Protein AF-A0YF99-F1 (afdb_monomer_lite)

Organism: NCBI:txid247633

pLDDT: mean 80.74, std 16.79, range [34.81, 97.06]

Sequence (210 aa):
MKRRILNVVAIALTMGFAQVSSAGVLDFLYDSILAKFSPEEIVSFKAAINKSLNTAPDKKVITWHSDTSLLSGKILPKLSYSNDGVPCRRTLFLLSENGQRKAHYRFDICQVDAEWQVMQSPVSKFEKAEVVALQDVLVSVLNQTDFNQSKAWSNGKSGNSATITTLTTEKNSCREVAINLTASNNRSSSGTYLFCRENDGSWKRQLSEK

Secondary structure (DSSP, 8-state):
------------------------TTGGGTSSGGGG--HHHHHHHHHHHHHHHHHPPTT--EEEE-SSSSEEEEEEEEEEEEETTEEEEEEEEEEEETTTEEEEEEEEEEEETTEEEEPPPGGGGS-HHHHHHHHHHHHHHHT-SSSS-EEEEE-TTT--EEEEEE-S--BTTEEEEEEEEE-TTS-EEEEEEEEEE-TTS-EEEE-B--

Structure (mmCIF, N/CA/C/O backbone):
data_AF-A0YF99-F1
#
_entry.id   AF-A0YF99-F1
#
loop_
_atom_site.group_PDB
_atom_site.id
_atom_site.type_symbol
_atom_site.label_atom_id
_atom_site.label_alt_id
_atom_site.label_comp_id
_atom_site.label_asym_id
_atom_site.label_entity_id
_atom_site.label_seq_id
_atom_site.pdbx_PDB_ins_code
_atom_site.Cartn_x
_atom_site.Cartn_y
_atom_site.Cartn_z
_atom_site.occupancy
_atom_site.B_iso_or_equiv
_atom_site.auth_seq_id
_atom_site.auth_comp_id
_atom_site.auth_asym_id
_atom_site.auth_atom_id
_atom_site.pdbx_PDB_model_num
ATOM 1 N N . MET A 1 1 ? -75.821 -30.307 7.799 1.00 40.56 1 MET A N 1
ATOM 2 C CA . MET A 1 1 ? -74.860 -29.984 6.714 1.00 40.56 1 MET A CA 1
ATOM 3 C C . MET A 1 1 ? -74.679 -28.469 6.629 1.00 40.56 1 MET A C 1
ATOM 5 O O . MET A 1 1 ? -75.671 -27.773 6.757 1.00 40.56 1 MET A O 1
ATOM 9 N N . LYS A 1 2 ? -73.442 -28.015 6.353 1.00 37.62 2 LYS A N 1
ATOM 10 C CA . LYS A 1 2 ? -72.992 -26.646 5.979 1.00 37.62 2 LYS A CA 1
ATOM 11 C C . LYS A 1 2 ? -72.582 -25.653 7.094 1.00 37.62 2 LYS A C 1
ATOM 13 O O . LYS A 1 2 ? -73.301 -24.743 7.475 1.00 37.62 2 LYS A O 1
ATOM 18 N N . ARG A 1 3 ? -71.343 -25.899 7.552 1.00 42.50 3 ARG A N 1
ATOM 19 C CA . ARG A 1 3 ? -70.199 -25.005 7.859 1.00 42.50 3 ARG A CA 1
ATOM 20 C C . ARG A 1 3 ? -70.457 -23.500 8.078 1.00 42.50 3 ARG A C 1
ATOM 22 O O . ARG A 1 3 ? -70.762 -22.773 7.140 1.00 42.50 3 ARG A O 1
ATOM 29 N N . ARG A 1 4 ? -70.138 -23.042 9.297 1.00 45.22 4 ARG A N 1
ATOM 30 C CA . ARG A 1 4 ? -69.794 -21.650 9.632 1.00 45.22 4 ARG A CA 1
ATOM 31 C C . ARG A 1 4 ? -68.373 -21.347 9.142 1.00 45.22 4 ARG A C 1
ATOM 33 O O . ARG A 1 4 ? -67.462 -22.132 9.394 1.00 45.22 4 ARG A O 1
ATOM 40 N N . ILE A 1 5 ? -68.206 -20.236 8.433 1.00 48.41 5 ILE A N 1
ATOM 41 C CA . ILE A 1 5 ? -66.918 -19.741 7.934 1.00 48.41 5 ILE A CA 1
ATOM 42 C C . ILE A 1 5 ? -66.279 -18.931 9.068 1.00 48.41 5 ILE A C 1
ATOM 44 O O . ILE A 1 5 ? -66.808 -17.893 9.457 1.00 48.41 5 ILE A O 1
ATOM 48 N N . LEU A 1 6 ? -65.182 -19.438 9.637 1.00 45.19 6 LEU A N 1
ATOM 49 C CA . LEU A 1 6 ? -64.330 -18.680 10.551 1.00 45.19 6 LEU A CA 1
ATOM 50 C C . LEU A 1 6 ? -63.341 -17.869 9.703 1.00 45.19 6 LEU A C 1
ATOM 52 O O . LEU A 1 6 ? -62.518 -18.448 8.995 1.00 45.19 6 LEU A O 1
ATOM 56 N N . ASN A 1 7 ? -63.425 -16.541 9.779 1.00 43.66 7 ASN A N 1
ATOM 57 C CA . ASN A 1 7 ? -62.409 -15.644 9.236 1.00 43.66 7 ASN A CA 1
ATOM 58 C C . ASN A 1 7 ? -61.143 -15.754 10.095 1.00 43.66 7 ASN A C 1
ATOM 60 O O . ASN A 1 7 ? -61.103 -15.249 11.215 1.00 43.66 7 ASN A O 1
ATOM 64 N N . VAL A 1 8 ? -60.114 -16.418 9.571 1.00 48.72 8 VAL A N 1
ATOM 65 C CA . VAL A 1 8 ? -58.762 -16.383 10.137 1.00 48.72 8 VAL A CA 1
ATOM 66 C C . VAL A 1 8 ? -58.047 -15.186 9.518 1.00 48.72 8 VAL A C 1
ATOM 68 O O . VAL A 1 8 ? -57.654 -15.219 8.355 1.00 48.72 8 VAL A O 1
ATOM 71 N N . VAL A 1 9 ? -57.909 -14.109 10.291 1.00 47.06 9 VAL A N 1
ATOM 72 C CA . VAL A 1 9 ? -57.018 -12.993 9.957 1.00 47.06 9 VAL A CA 1
ATOM 73 C C . VAL A 1 9 ? -55.587 -13.492 10.149 1.00 47.06 9 VAL A C 1
ATOM 75 O O . VAL A 1 9 ? -55.095 -13.592 11.270 1.00 47.06 9 VAL A O 1
ATOM 78 N N . ALA A 1 10 ? -54.935 -13.865 9.051 1.00 44.69 10 ALA A N 1
ATOM 79 C CA . ALA A 1 10 ? -53.515 -14.178 9.041 1.00 44.69 10 ALA A CA 1
ATOM 80 C C . ALA A 1 10 ? -52.723 -12.864 9.122 1.00 44.69 10 ALA A C 1
ATOM 82 O O . ALA A 1 10 ? -52.559 -12.160 8.128 1.00 44.69 10 ALA A O 1
ATOM 83 N N . ILE A 1 11 ? -52.248 -12.521 10.321 1.00 46.88 11 ILE A N 1
ATOM 84 C CA . ILE A 1 11 ? -51.239 -11.476 10.508 1.00 46.88 11 ILE A CA 1
ATOM 85 C C . ILE A 1 11 ? -49.921 -12.057 9.991 1.00 46.88 11 ILE A C 1
ATOM 87 O O . ILE A 1 11 ? -49.241 -12.815 10.682 1.00 46.88 11 ILE A O 1
ATOM 91 N N . ALA A 1 12 ? -49.596 -11.751 8.736 1.00 44.78 12 ALA A N 1
ATOM 92 C CA . ALA A 1 12 ? -48.292 -12.032 8.163 1.00 44.78 12 ALA A CA 1
ATOM 93 C C . ALA A 1 12 ? -47.259 -11.145 8.870 1.00 44.78 12 ALA A C 1
ATOM 95 O O . ALA A 1 12 ? -47.113 -9.963 8.561 1.00 44.78 12 ALA A O 1
ATOM 96 N N . LEU A 1 13 ? -46.569 -11.719 9.856 1.00 40.94 13 LEU A N 1
ATOM 97 C CA . LEU A 1 13 ? -45.394 -11.127 10.481 1.00 40.94 13 LEU A CA 1
ATOM 98 C C . LEU A 1 13 ? -44.269 -11.134 9.434 1.00 40.94 13 LEU A C 1
ATOM 100 O O . LEU A 1 13 ? -43.490 -12.080 9.332 1.00 40.94 13 LEU A O 1
ATOM 104 N N . THR A 1 14 ? -44.212 -10.106 8.591 1.00 41.16 14 THR A N 1
ATOM 105 C CA . THR A 1 14 ? -43.055 -9.869 7.731 1.00 41.16 14 THR A CA 1
ATOM 106 C C . THR A 1 14 ? -41.899 -9.456 8.633 1.00 41.16 14 THR A C 1
ATOM 108 O O . THR A 1 14 ? -41.738 -8.280 8.954 1.00 41.16 14 THR A O 1
ATOM 111 N N . MET A 1 15 ? -41.110 -10.438 9.076 1.00 46.28 15 MET A N 1
ATOM 112 C CA . MET A 1 15 ? -39.740 -10.213 9.523 1.00 46.28 15 MET A CA 1
ATOM 113 C C . MET A 1 15 ? -38.994 -9.593 8.344 1.00 46.28 15 MET A C 1
ATOM 115 O O . MET A 1 15 ? -38.500 -10.284 7.455 1.00 46.28 15 MET A O 1
ATOM 119 N N . GLY A 1 16 ? -38.985 -8.262 8.307 1.00 39.06 16 GLY A N 1
ATOM 120 C CA . GLY A 1 16 ? -38.043 -7.509 7.509 1.00 39.06 16 GLY A CA 1
ATOM 121 C C . GLY A 1 16 ? -36.663 -7.864 8.026 1.00 39.06 16 GLY A C 1
ATOM 122 O O . GLY A 1 16 ? -36.227 -7.343 9.050 1.00 39.06 16 GLY A O 1
ATOM 123 N N . PHE A 1 17 ? -35.990 -8.789 7.346 1.00 42.72 17 PHE A N 1
ATOM 124 C CA . PHE A 1 17 ? -34.546 -8.881 7.424 1.00 42.72 17 PHE A CA 1
ATOM 125 C C . PHE A 1 17 ? -34.038 -7.522 6.956 1.00 42.72 17 PHE A C 1
ATOM 127 O O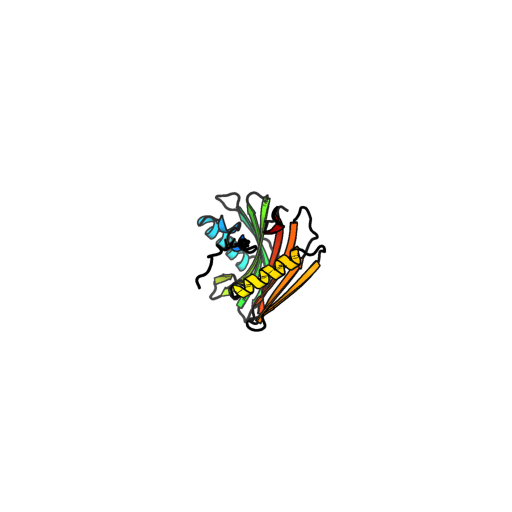 . PHE A 1 17 ? -34.028 -7.241 5.758 1.00 42.72 17 PHE A O 1
ATOM 134 N N . ALA A 1 18 ? -33.696 -6.650 7.904 1.00 36.69 18 ALA A N 1
ATOM 135 C CA . ALA A 1 18 ? -32.872 -5.499 7.611 1.00 36.69 18 ALA A CA 1
ATOM 136 C C . ALA A 1 18 ? -31.599 -6.078 6.997 1.00 36.69 18 ALA A C 1
ATOM 138 O O . ALA A 1 18 ? -30.773 -6.675 7.689 1.00 36.69 18 ALA A O 1
ATOM 139 N N . GLN A 1 19 ? -31.498 -6.004 5.672 1.00 34.81 19 GLN A N 1
ATOM 140 C CA . GLN A 1 19 ? -30.245 -6.240 4.993 1.00 34.81 19 GLN A CA 1
ATOM 141 C C . GLN A 1 19 ? -29.333 -5.139 5.513 1.00 34.81 19 GLN A C 1
ATOM 143 O O . GLN A 1 19 ? -29.449 -3.987 5.103 1.00 34.81 19 GLN A O 1
ATOM 148 N N . VAL A 1 20 ? -28.496 -5.477 6.492 1.00 39.31 20 VAL A N 1
ATOM 149 C CA . VAL A 1 20 ? -27.386 -4.623 6.885 1.00 39.31 20 VAL A CA 1
ATOM 150 C C . VAL A 1 20 ? -26.542 -4.524 5.627 1.00 39.31 20 VAL A C 1
ATOM 152 O O . VAL A 1 20 ? -25.856 -5.472 5.243 1.00 39.31 20 VAL A O 1
ATOM 155 N N . SER A 1 21 ? -26.682 -3.412 4.914 1.00 41.94 21 SER A N 1
ATOM 156 C CA . SER A 1 21 ? -25.783 -3.059 3.837 1.00 41.94 21 SER A CA 1
ATOM 157 C C . SER A 1 21 ? -24.420 -2.862 4.484 1.00 41.94 21 SER A C 1
ATOM 159 O O . SER A 1 21 ? -24.122 -1.796 5.018 1.00 41.94 21 SER A O 1
ATOM 161 N N . SER A 1 22 ? -23.615 -3.920 4.495 1.00 43.19 22 SER A N 1
ATOM 162 C CA . SER A 1 22 ? -22.176 -3.822 4.676 1.00 43.19 22 SER A CA 1
ATOM 163 C C . SER A 1 22 ? -21.667 -2.973 3.514 1.00 43.19 22 SER A C 1
ATOM 165 O O . SER A 1 22 ? -21.445 -3.478 2.414 1.00 43.19 22 SER A O 1
ATOM 167 N N . ALA A 1 23 ? -21.581 -1.655 3.714 1.00 48.75 23 ALA A N 1
ATOM 168 C CA . ALA A 1 23 ? -20.685 -0.847 2.905 1.00 48.75 23 ALA A CA 1
ATOM 169 C C . ALA A 1 23 ? -19.305 -1.484 3.081 1.00 48.75 23 ALA A C 1
ATOM 171 O O . ALA A 1 23 ? -18.876 -1.727 4.214 1.00 48.75 23 ALA A O 1
ATOM 172 N N . GLY A 1 24 ? -18.667 -1.869 1.979 1.00 57.56 24 GLY A N 1
ATOM 173 C CA . GLY A 1 24 ? -17.496 -2.719 2.044 1.00 57.56 24 GLY A CA 1
ATOM 174 C C . GLY A 1 24 ? -16.419 -2.000 2.840 1.00 57.56 24 GLY A C 1
ATOM 175 O O . GLY A 1 24 ? -15.934 -0.953 2.434 1.00 57.56 24 GLY A O 1
ATOM 176 N N . VAL A 1 25 ? -15.963 -2.576 3.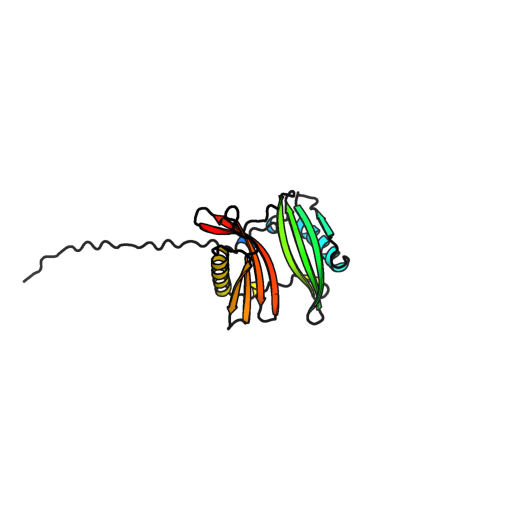952 1.00 57.59 25 VAL A N 1
ATOM 177 C CA . VAL A 1 25 ? -14.815 -2.046 4.718 1.00 57.59 25 VAL A CA 1
ATOM 178 C C . VAL A 1 25 ? -13.536 -1.937 3.861 1.00 57.59 25 VAL A C 1
ATOM 180 O O . VAL A 1 25 ? -12.557 -1.314 4.266 1.00 57.59 25 VAL A O 1
ATOM 183 N N . LEU A 1 26 ? -13.556 -2.518 2.654 1.00 62.00 26 LEU A N 1
ATOM 184 C CA . LEU A 1 26 ? -12.525 -2.448 1.619 1.00 62.00 26 LEU A CA 1
ATOM 185 C C . LEU A 1 26 ? -12.824 -1.437 0.490 1.00 62.00 26 LEU A C 1
ATOM 187 O O . LEU A 1 26 ? -11.997 -1.277 -0.403 1.00 62.00 26 LEU A O 1
ATOM 191 N N . ASP A 1 27 ? -13.938 -0.704 0.529 1.00 63.41 27 ASP A N 1
ATOM 192 C CA . ASP A 1 27 ? -14.307 0.305 -0.481 1.00 63.41 27 ASP A CA 1
ATOM 193 C C . ASP A 1 27 ? -13.310 1.469 -0.537 1.00 63.41 27 ASP A C 1
ATOM 195 O O . ASP A 1 27 ? -13.225 2.187 -1.530 1.00 63.41 27 ASP A O 1
ATOM 199 N N . PHE A 1 28 ? -12.460 1.614 0.484 1.00 57.91 28 PHE A N 1
ATOM 200 C CA . PHE A 1 28 ? -11.331 2.546 0.481 1.00 57.91 28 PHE A CA 1
ATOM 201 C C . PHE A 1 28 ? -10.339 2.330 -0.667 1.00 57.91 28 PHE A C 1
ATOM 203 O O . PHE A 1 28 ? -9.489 3.189 -0.913 1.00 57.91 28 PHE A O 1
ATOM 210 N N . LEU A 1 29 ? -10.395 1.173 -1.332 1.00 53.56 29 LEU A N 1
ATOM 211 C CA . LEU A 1 29 ? -9.666 0.940 -2.572 1.00 53.56 29 LEU A CA 1
ATOM 212 C C . LEU A 1 29 ? -10.082 1.945 -3.666 1.00 53.56 29 LEU A C 1
ATOM 214 O O . LEU A 1 29 ? -9.280 2.214 -4.557 1.00 53.56 29 LEU A O 1
ATOM 218 N N . TYR A 1 30 ? -11.272 2.549 -3.553 1.00 48.16 30 TYR A N 1
ATOM 219 C CA . TYR A 1 30 ? -11.823 3.551 -4.468 1.00 48.16 30 TYR A CA 1
ATOM 220 C C . TYR A 1 30 ? -11.777 4.997 -3.914 1.00 48.16 30 TYR A C 1
ATOM 222 O O . TYR A 1 30 ? -11.592 5.924 -4.696 1.00 48.16 30 TYR A O 1
ATOM 230 N N . ASP A 1 31 ? -11.847 5.212 -2.590 1.00 60.41 31 ASP A N 1
ATOM 231 C CA . ASP A 1 31 ? -11.766 6.541 -1.934 1.00 60.41 31 ASP A CA 1
ATOM 232 C C . ASP A 1 31 ? -10.365 6.822 -1.342 1.00 60.41 31 ASP A C 1
ATOM 234 O O . ASP A 1 31 ? -10.123 6.765 -0.130 1.00 60.41 31 ASP A O 1
ATOM 238 N N . SER A 1 32 ? -9.380 7.056 -2.215 1.00 71.06 32 SER A N 1
ATOM 239 C CA . SER A 1 32 ? -7.968 7.199 -1.831 1.00 71.06 32 SER A CA 1
ATOM 240 C C . SER A 1 32 ? -7.381 8.560 -2.222 1.00 71.06 32 SER A C 1
ATOM 242 O O . SER A 1 32 ? -7.893 9.218 -3.120 1.00 71.06 32 SER A O 1
ATOM 244 N N . ILE A 1 33 ? -6.270 8.984 -1.595 1.00 78.75 33 ILE A N 1
ATOM 245 C CA . ILE A 1 33 ? -5.570 10.226 -1.994 1.00 78.75 33 ILE A CA 1
ATOM 246 C C . ILE A 1 33 ? -5.197 10.186 -3.487 1.00 78.75 33 ILE A C 1
ATOM 248 O O . ILE A 1 33 ? -5.258 11.209 -4.158 1.00 78.75 33 ILE A O 1
ATOM 252 N N . LEU A 1 34 ? -4.897 9.000 -4.027 1.00 76.75 34 LEU A N 1
ATOM 253 C CA . LEU A 1 34 ? -4.614 8.806 -5.451 1.00 76.75 34 LEU A CA 1
ATOM 254 C C . LEU A 1 34 ? -5.811 9.139 -6.357 1.00 76.75 34 LEU A C 1
ATOM 256 O O . LEU A 1 34 ? -5.599 9.548 -7.491 1.00 76.75 34 LEU A O 1
ATOM 260 N N . ALA A 1 35 ? -7.053 9.001 -5.876 1.00 77.56 35 ALA A N 1
ATOM 261 C CA . ALA A 1 35 ? -8.256 9.321 -6.650 1.00 77.56 35 ALA A CA 1
ATOM 262 C C . ALA A 1 35 ? -8.459 10.834 -6.849 1.00 77.56 35 ALA A C 1
ATOM 264 O O . ALA A 1 35 ? -9.238 11.237 -7.708 1.00 77.56 35 ALA A O 1
ATOM 265 N N . LYS A 1 36 ? -7.757 11.670 -6.071 1.00 81.69 36 LYS A N 1
ATOM 266 C CA . LYS A 1 36 ? -7.802 13.134 -6.184 1.00 81.69 36 LYS A CA 1
ATOM 267 C C . LYS A 1 36 ? -6.806 13.706 -7.194 1.00 81.69 36 LYS A C 1
ATOM 269 O O . LYS A 1 36 ? -6.868 14.899 -7.464 1.00 81.69 36 LYS A O 1
ATOM 274 N N . PHE A 1 37 ? -5.878 12.894 -7.701 1.00 86.25 37 PHE A N 1
ATOM 275 C CA . PHE A 1 37 ? -4.835 13.388 -8.593 1.00 86.25 37 PHE A CA 1
ATOM 276 C C . PHE A 1 37 ? -5.451 13.805 -9.928 1.00 86.25 37 PHE A C 1
ATOM 278 O O . PHE A 1 37 ? -6.178 13.032 -10.557 1.00 86.25 37 PHE A O 1
ATOM 285 N N . SER A 1 38 ? -5.107 15.000 -10.394 1.00 90.44 38 SER A N 1
ATOM 286 C CA . SER A 1 38 ? -5.388 15.416 -11.762 1.00 90.44 38 SER A CA 1
ATOM 287 C C . SER A 1 38 ? -4.561 14.586 -12.762 1.00 90.44 38 SER A C 1
ATOM 289 O O . SER A 1 38 ? -3.540 13.992 -12.396 1.00 90.44 38 SER A O 1
ATOM 291 N N . PRO A 1 39 ? -4.937 14.548 -14.052 1.00 90.06 39 PRO A N 1
ATOM 292 C CA . PRO A 1 39 ? -4.126 13.891 -15.077 1.00 90.06 39 PRO A CA 1
ATOM 293 C C . PRO A 1 39 ? -2.671 14.391 -15.126 1.00 90.06 39 PRO A C 1
ATOM 295 O O . PRO A 1 39 ? -1.749 13.595 -15.303 1.00 90.06 39 PRO A O 1
ATOM 298 N N . GLU A 1 40 ? -2.452 15.689 -14.917 1.00 91.38 40 GLU A N 1
ATOM 299 C CA . GLU A 1 40 ? -1.122 16.313 -14.896 1.00 91.38 40 GLU A CA 1
ATOM 300 C C . GLU A 1 40 ? -0.307 15.854 -13.680 1.00 91.38 40 GLU A C 1
ATOM 302 O O . GLU A 1 40 ? 0.869 15.498 -13.799 1.00 91.38 40 GLU A O 1
ATOM 307 N N . GLU A 1 41 ? -0.949 15.769 -12.514 1.00 93.81 41 GLU A N 1
ATOM 308 C CA . GLU A 1 41 ? -0.334 15.258 -11.289 1.00 93.81 41 GLU A CA 1
ATOM 309 C C . GLU A 1 41 ? 0.016 13.778 -11.407 1.00 93.81 41 GLU A C 1
ATOM 311 O O . GLU A 1 41 ? 1.079 13.363 -10.946 1.00 93.81 41 GLU A O 1
ATOM 316 N N . ILE A 1 42 ? -0.823 12.981 -12.076 1.00 88.38 42 ILE A N 1
ATOM 317 C CA . ILE A 1 42 ? -0.522 11.576 -12.376 1.00 88.38 42 ILE A CA 1
ATOM 318 C C . ILE A 1 42 ? 0.759 11.477 -13.208 1.00 88.38 42 ILE A C 1
ATOM 320 O O . ILE A 1 42 ? 1.622 10.652 -12.898 1.00 88.38 42 ILE A O 1
ATOM 324 N N . VAL A 1 43 ? 0.905 12.297 -14.252 1.00 92.94 43 VAL A N 1
ATOM 325 C CA . VAL A 1 43 ? 2.102 12.298 -15.110 1.00 92.94 43 VAL A CA 1
ATOM 326 C C . VAL A 1 43 ? 3.341 12.717 -14.316 1.00 92.94 43 VAL A C 1
ATOM 328 O O . VAL A 1 43 ? 4.341 11.995 -14.319 1.00 92.94 43 VAL A O 1
ATOM 331 N N . SER A 1 44 ? 3.263 13.832 -13.585 1.00 95.81 44 SER A N 1
ATOM 332 C CA . SER A 1 44 ? 4.368 14.349 -12.764 1.00 95.81 44 SER A CA 1
ATOM 333 C C . SER A 1 44 ? 4.797 13.345 -11.689 1.00 95.81 44 SER A C 1
ATOM 335 O O . SER A 1 44 ? 5.984 13.034 -11.537 1.00 95.81 44 SER A O 1
ATOM 337 N N . PHE A 1 45 ? 3.836 12.739 -10.992 1.00 94.06 45 PHE A N 1
ATOM 338 C CA . PHE A 1 45 ? 4.127 11.752 -9.963 1.00 94.06 45 PHE A CA 1
ATOM 339 C C . PHE A 1 45 ? 4.726 10.470 -10.550 1.00 94.06 45 PHE A C 1
ATOM 341 O O . PHE A 1 45 ? 5.721 9.972 -10.024 1.00 94.06 45 PHE A O 1
ATOM 348 N N . LYS A 1 46 ? 4.215 9.965 -11.683 1.00 91.94 46 LYS A N 1
ATOM 349 C CA . LYS A 1 46 ? 4.827 8.829 -12.399 1.00 91.94 46 LYS A CA 1
ATOM 350 C C . LYS A 1 46 ? 6.273 9.117 -12.802 1.00 91.94 46 LYS A C 1
ATOM 352 O O . LYS A 1 46 ? 7.123 8.238 -12.665 1.00 91.94 46 LYS A O 1
ATOM 357 N N . ALA A 1 47 ? 6.585 10.338 -13.236 1.00 94.19 47 ALA A N 1
ATOM 358 C CA . ALA A 1 47 ? 7.959 10.736 -13.533 1.00 94.19 47 ALA A CA 1
ATOM 359 C C . ALA A 1 47 ? 8.850 10.699 -12.276 1.00 94.19 47 ALA A C 1
ATOM 361 O O . ALA A 1 47 ? 9.968 10.178 -12.327 1.00 94.19 47 ALA A O 1
ATOM 362 N N . ALA A 1 48 ? 8.349 11.166 -11.128 1.00 96.06 48 ALA A N 1
ATOM 363 C CA . ALA A 1 48 ? 9.062 11.077 -9.852 1.00 96.06 48 ALA A CA 1
ATOM 364 C C . ALA A 1 48 ? 9.295 9.621 -9.405 1.00 96.06 48 ALA A C 1
ATOM 366 O O . ALA A 1 48 ? 10.389 9.292 -8.937 1.00 96.06 48 ALA A O 1
ATOM 367 N N . ILE A 1 49 ? 8.308 8.738 -9.602 1.00 94.69 49 ILE A N 1
ATOM 368 C CA . ILE A 1 49 ? 8.440 7.292 -9.367 1.00 94.69 49 ILE A CA 1
ATOM 369 C C . ILE A 1 49 ? 9.532 6.711 -10.261 1.00 94.69 49 ILE A C 1
ATOM 371 O O . ILE A 1 49 ? 10.465 6.102 -9.747 1.00 94.69 49 ILE A O 1
ATOM 375 N N . ASN A 1 50 ? 9.470 6.945 -11.573 1.00 94.69 50 ASN A N 1
ATOM 376 C CA . ASN A 1 50 ? 10.462 6.435 -12.519 1.00 94.69 50 ASN A CA 1
ATOM 377 C C . ASN A 1 50 ? 11.872 6.925 -12.188 1.00 94.69 50 ASN A C 1
ATOM 379 O O . ASN A 1 50 ? 12.813 6.136 -12.187 1.00 94.69 50 ASN A O 1
ATOM 383 N N . LYS A 1 51 ? 12.037 8.204 -11.840 1.00 94.69 51 LYS A N 1
ATOM 384 C CA . LYS A 1 51 ? 13.325 8.728 -11.371 1.00 94.69 51 LYS A CA 1
ATOM 385 C C . LYS A 1 51 ? 13.798 7.983 -10.122 1.00 94.69 51 LYS A C 1
ATOM 387 O O . LYS A 1 51 ? 14.932 7.522 -10.076 1.00 94.69 51 LYS A O 1
ATOM 392 N N . SER A 1 52 ? 12.926 7.815 -9.128 1.00 96.00 52 SER A N 1
ATOM 393 C CA . SER A 1 52 ? 13.256 7.103 -7.890 1.00 96.00 52 SER A CA 1
ATOM 394 C C . SER A 1 52 ? 13.666 5.647 -8.143 1.00 96.00 52 SER A C 1
ATOM 396 O O . SER A 1 52 ? 14.689 5.203 -7.625 1.00 96.00 52 SER A O 1
ATOM 398 N N . LEU A 1 53 ? 12.921 4.920 -8.975 1.00 95.81 53 LEU A N 1
ATOM 399 C CA . LEU A 1 53 ? 13.193 3.518 -9.289 1.00 95.81 53 LEU A CA 1
ATOM 400 C C . LEU A 1 53 ? 14.463 3.326 -10.123 1.00 95.81 53 LEU A C 1
ATOM 402 O O . LEU A 1 53 ? 15.161 2.339 -9.927 1.00 95.81 53 LEU A O 1
ATOM 406 N N . ASN A 1 54 ? 14.796 4.263 -11.010 1.00 94.88 54 ASN A N 1
ATOM 407 C CA . ASN A 1 54 ? 15.990 4.142 -11.845 1.00 94.88 54 ASN A CA 1
ATOM 408 C C . ASN A 1 54 ? 17.264 4.620 -11.140 1.00 94.88 54 ASN A C 1
ATOM 410 O O . ASN A 1 54 ? 18.320 4.023 -11.324 1.00 94.88 54 ASN A O 1
ATOM 414 N N . THR A 1 55 ? 17.194 5.692 -10.344 1.00 94.56 55 THR A N 1
ATOM 415 C CA . THR A 1 55 ? 18.411 6.395 -9.900 1.00 94.56 55 THR A CA 1
ATOM 416 C C . THR A 1 55 ? 18.609 6.434 -8.392 1.00 94.56 55 THR A C 1
ATOM 418 O O . THR A 1 55 ? 19.732 6.651 -7.943 1.00 94.56 55 THR A O 1
ATOM 421 N N . ALA A 1 56 ? 17.554 6.298 -7.581 1.00 95.12 56 ALA A N 1
ATOM 422 C CA . ALA A 1 56 ? 17.719 6.391 -6.134 1.00 95.12 56 ALA A CA 1
ATOM 423 C C . ALA A 1 56 ? 18.288 5.073 -5.584 1.00 95.12 56 ALA A C 1
ATOM 425 O O . ALA A 1 56 ? 17.795 4.005 -5.953 1.00 95.12 56 ALA A O 1
ATOM 426 N N . PRO A 1 57 ? 19.294 5.108 -4.696 1.00 95.75 57 PRO A N 1
ATOM 427 C CA . PRO A 1 57 ? 19.692 3.916 -3.966 1.00 95.75 57 PRO A CA 1
ATOM 428 C C . PRO A 1 57 ? 18.605 3.521 -2.962 1.00 95.75 57 PRO A C 1
ATOM 430 O O . PRO A 1 57 ? 17.787 4.349 -2.541 1.00 95.75 57 PRO A O 1
ATOM 433 N N . ASP A 1 58 ? 18.628 2.259 -2.539 1.00 96.81 58 ASP A N 1
ATOM 434 C CA . ASP A 1 58 ? 17.752 1.785 -1.474 1.00 96.81 58 ASP A CA 1
ATOM 435 C C . ASP A 1 58 ? 17.881 2.664 -0.221 1.00 96.81 58 ASP A C 1
ATOM 437 O O . ASP A 1 58 ? 18.949 3.175 0.122 1.00 96.81 58 ASP A O 1
ATOM 441 N N . LYS A 1 59 ? 16.760 2.821 0.484 1.00 96.19 59 LYS A N 1
ATOM 442 C CA . LYS A 1 59 ? 16.585 3.636 1.694 1.00 96.19 59 LYS A CA 1
ATOM 443 C C . LYS A 1 59 ? 16.722 5.149 1.478 1.00 96.19 59 LYS A C 1
ATOM 445 O O . LYS A 1 59 ? 16.566 5.905 2.438 1.00 96.19 59 LYS A O 1
ATOM 450 N N . LYS A 1 60 ? 16.944 5.625 0.247 1.00 97.06 60 LYS A N 1
ATOM 451 C CA . LYS A 1 60 ? 16.950 7.059 -0.059 1.00 97.06 60 LYS A CA 1
ATOM 452 C C . LYS A 1 60 ? 15.549 7.548 -0.410 1.00 97.06 60 LYS A C 1
ATOM 454 O O . LYS A 1 60 ? 14.940 7.100 -1.375 1.00 97.06 60 LYS A O 1
ATOM 459 N N . VAL A 1 61 ? 15.059 8.511 0.368 1.00 96.44 61 VAL A N 1
ATOM 460 C CA . VAL A 1 61 ? 13.772 9.163 0.111 1.00 96.44 61 VAL A CA 1
ATOM 461 C C . VAL A 1 61 ? 13.909 10.165 -1.034 1.00 96.44 61 VAL A C 1
ATOM 463 O O . VAL A 1 61 ? 14.787 11.029 -1.003 1.00 96.44 61 VAL A O 1
ATOM 466 N N . ILE A 1 62 ? 13.004 10.070 -2.003 1.00 96.69 62 ILE A N 1
ATOM 467 C CA . ILE A 1 62 ? 12.729 11.097 -3.006 1.00 96.69 62 ILE A CA 1
ATOM 468 C C . ILE A 1 62 ? 11.423 11.787 -2.625 1.00 96.69 62 ILE A C 1
ATOM 470 O O . ILE A 1 62 ? 10.427 11.123 -2.345 1.00 96.69 62 ILE A O 1
ATOM 474 N N . THR A 1 63 ? 11.427 13.114 -2.609 1.00 96.31 63 THR A N 1
ATOM 475 C CA . THR A 1 63 ? 10.225 13.906 -2.341 1.00 96.31 63 THR A CA 1
ATOM 476 C C . THR A 1 63 ? 9.661 14.433 -3.654 1.00 96.31 63 THR A C 1
ATOM 478 O O . THR A 1 63 ? 10.413 14.843 -4.536 1.00 96.31 63 THR A O 1
ATOM 481 N N . TRP A 1 64 ? 8.341 14.429 -3.762 1.00 96.88 64 TRP A N 1
ATOM 482 C CA . TRP A 1 64 ? 7.564 14.999 -4.851 1.00 96.88 64 TRP A CA 1
ATOM 483 C C . TRP A 1 64 ? 6.533 15.969 -4.272 1.00 96.88 64 TRP A C 1
ATOM 485 O O . TRP A 1 64 ? 5.987 15.726 -3.195 1.00 96.88 64 TRP A O 1
ATOM 495 N N . HIS A 1 65 ? 6.270 17.049 -4.993 1.00 96.19 65 HIS A N 1
ATOM 496 C CA . HIS A 1 65 ? 5.184 17.980 -4.718 1.00 96.19 65 HIS A CA 1
ATOM 497 C C . HIS A 1 65 ? 4.456 18.237 -6.031 1.00 96.19 65 HIS A C 1
ATOM 499 O O . HIS A 1 65 ? 5.096 18.270 -7.083 1.00 96.19 65 HIS A O 1
ATOM 505 N N . SER A 1 66 ? 3.136 18.377 -5.961 1.00 94.88 66 SER A N 1
ATOM 506 C CA . SER A 1 66 ? 2.362 18.876 -7.087 1.00 94.88 66 SER A CA 1
ATOM 507 C C . SER A 1 66 ? 2.682 20.351 -7.317 1.00 94.88 66 SER A C 1
ATOM 509 O O . SER A 1 66 ? 2.802 21.117 -6.362 1.00 94.88 66 SER A O 1
ATOM 511 N N . ASP A 1 67 ? 2.777 20.748 -8.584 1.00 94.00 67 ASP A N 1
ATOM 512 C CA . ASP A 1 67 ? 2.897 22.156 -8.976 1.00 94.00 67 ASP A CA 1
ATOM 513 C C . ASP A 1 67 ? 1.526 22.859 -9.029 1.00 94.00 67 ASP A C 1
ATOM 515 O O . ASP A 1 67 ? 1.454 24.079 -9.163 1.00 94.00 67 ASP A O 1
ATOM 519 N N . THR A 1 68 ? 0.428 22.100 -8.936 1.00 92.12 68 THR A N 1
ATOM 520 C CA . THR A 1 68 ? -0.946 22.592 -9.143 1.00 92.12 68 THR A CA 1
ATOM 521 C C . THR A 1 68 ? -1.840 22.456 -7.910 1.00 92.12 68 THR A C 1
ATOM 523 O O . THR A 1 68 ? -2.947 22.994 -7.893 1.00 92.12 68 THR A O 1
ATOM 526 N N . SER A 1 69 ? -1.383 21.775 -6.856 1.00 92.62 69 SER A N 1
ATOM 527 C CA . SER A 1 69 ? -2.161 21.569 -5.633 1.00 92.62 69 SER A CA 1
ATOM 528 C C . SER A 1 69 ? -1.283 21.413 -4.386 1.00 92.62 69 SER A C 1
ATOM 530 O O . SER A 1 69 ? -0.058 21.476 -4.437 1.00 92.62 69 SER A O 1
ATOM 532 N N . LEU A 1 70 ? -1.922 21.176 -3.237 1.00 92.56 70 LEU A N 1
ATOM 533 C CA . LEU A 1 70 ? -1.250 20.897 -1.962 1.00 92.56 70 LEU A CA 1
ATOM 534 C C . LEU A 1 70 ? -0.868 19.416 -1.791 1.00 92.56 70 LEU A C 1
ATOM 536 O O . LEU A 1 70 ? -0.535 18.982 -0.680 1.00 92.56 70 LEU A O 1
ATOM 540 N N . LEU A 1 71 ? -0.961 18.618 -2.858 1.00 93.75 71 LEU A N 1
ATOM 541 C CA . LEU A 1 71 ? -0.550 17.223 -2.845 1.00 93.75 71 LEU A CA 1
ATOM 542 C C . LEU A 1 71 ? 0.974 17.106 -2.803 1.00 93.75 71 LEU A C 1
ATOM 544 O O . LEU A 1 71 ? 1.715 17.785 -3.510 1.00 93.75 71 LEU A O 1
ATOM 548 N N . SER A 1 72 ? 1.449 16.196 -1.963 1.00 94.62 72 SER A N 1
ATOM 549 C CA . SER A 1 72 ? 2.866 15.878 -1.827 1.00 94.62 72 SER A CA 1
ATOM 550 C C . SER A 1 72 ? 3.069 14.389 -1.597 1.00 94.62 72 SER A C 1
ATOM 552 O O . SER A 1 72 ? 2.166 13.663 -1.171 1.00 94.62 72 SER A O 1
ATOM 554 N N . GLY A 1 73 ? 4.276 13.921 -1.893 1.00 93.38 73 GLY A N 1
ATOM 555 C CA . GLY A 1 73 ? 4.641 12.519 -1.828 1.00 93.38 73 GLY A CA 1
ATOM 556 C C . GLY A 1 73 ? 6.075 12.324 -1.361 1.00 93.38 73 GLY A C 1
ATOM 557 O O . GLY A 1 73 ? 6.982 13.057 -1.744 1.00 93.38 73 GLY A O 1
ATOM 558 N N . LYS A 1 74 ? 6.305 11.289 -0.560 1.00 95.69 74 LYS A N 1
ATOM 559 C CA . LYS A 1 74 ? 7.636 10.727 -0.316 1.00 95.69 74 LYS A CA 1
ATOM 560 C C . LYS A 1 74 ? 7.679 9.321 -0.884 1.00 95.69 74 LYS A C 1
ATOM 562 O O . LYS A 1 74 ? 6.805 8.514 -0.580 1.00 95.69 74 LYS A O 1
ATOM 567 N N . ILE A 1 75 ? 8.699 9.044 -1.681 1.00 96.69 75 ILE A N 1
ATOM 568 C CA . ILE A 1 75 ? 8.942 7.775 -2.358 1.00 96.69 75 ILE A CA 1
ATOM 569 C C . ILE A 1 75 ? 10.219 7.191 -1.767 1.00 96.69 75 ILE A C 1
ATOM 571 O O . ILE A 1 75 ? 11.274 7.824 -1.798 1.00 96.69 75 ILE A O 1
ATOM 575 N N . LEU A 1 76 ? 10.123 5.995 -1.204 1.00 96.81 76 LEU A N 1
ATOM 576 C CA . LEU A 1 76 ? 11.229 5.299 -0.563 1.00 96.81 76 LEU A CA 1
ATOM 577 C C . LEU A 1 76 ? 11.370 3.905 -1.179 1.00 96.81 76 LEU A C 1
ATOM 579 O O . LEU A 1 76 ? 10.648 2.994 -0.762 1.00 96.81 76 LEU A O 1
ATOM 583 N N . PRO A 1 77 ? 12.301 3.700 -2.126 1.00 96.44 77 PRO A N 1
ATOM 584 C CA . PRO A 1 77 ? 12.740 2.365 -2.510 1.00 96.44 77 PRO A CA 1
ATOM 585 C C . PRO A 1 77 ? 13.369 1.713 -1.277 1.00 96.44 77 PRO A C 1
ATOM 587 O O . PRO A 1 77 ? 14.445 2.097 -0.830 1.00 96.44 77 PRO A O 1
ATOM 590 N N . LYS A 1 78 ? 12.648 0.803 -0.627 1.00 93.94 78 LYS A N 1
ATOM 591 C CA . LYS A 1 78 ? 13.071 0.186 0.634 1.00 93.94 78 LYS A CA 1
ATOM 592 C C . LYS A 1 78 ? 14.084 -0.926 0.393 1.00 93.94 78 LYS A C 1
ATOM 594 O O . LYS A 1 78 ? 14.982 -1.101 1.215 1.00 93.94 78 LYS A O 1
ATOM 599 N N . LEU A 1 79 ? 13.867 -1.698 -0.668 1.00 91.06 79 LEU A N 1
ATOM 600 C CA . LEU A 1 79 ? 14.649 -2.880 -1.000 1.00 91.06 79 LEU A CA 1
ATOM 601 C C . LEU A 1 79 ? 14.581 -3.152 -2.504 1.00 91.06 79 LEU A C 1
ATOM 603 O O . LEU A 1 79 ? 13.486 -3.308 -3.046 1.00 91.06 79 LEU A O 1
ATOM 607 N N . SER A 1 80 ? 15.740 -3.288 -3.130 1.00 94.94 80 SER A N 1
ATOM 608 C CA . SER A 1 80 ? 15.925 -3.843 -4.464 1.00 94.94 80 SER A CA 1
ATOM 609 C C . SER A 1 80 ? 16.148 -5.354 -4.373 1.00 94.94 80 SER A C 1
ATOM 611 O O . SER A 1 80 ? 16.877 -5.834 -3.505 1.00 94.94 80 SER A O 1
ATOM 613 N N . TYR A 1 81 ? 15.499 -6.119 -5.245 1.00 88.44 81 TYR A N 1
ATOM 614 C CA . TYR A 1 81 ? 15.597 -7.578 -5.297 1.00 88.44 81 TYR A CA 1
ATOM 615 C C . TYR A 1 81 ? 15.341 -8.087 -6.721 1.00 88.44 81 TYR A C 1
ATOM 617 O O . TYR A 1 81 ? 14.938 -7.323 -7.594 1.00 88.44 81 TYR A O 1
ATOM 625 N N . SER A 1 82 ? 15.587 -9.372 -6.963 1.00 85.00 82 SER A N 1
ATOM 626 C CA . SER A 1 82 ? 15.241 -10.035 -8.223 1.00 85.00 82 SER A CA 1
ATOM 627 C C . SER A 1 82 ? 14.109 -11.026 -7.980 1.00 85.00 82 SER A C 1
ATOM 629 O O . SER A 1 82 ? 14.142 -11.760 -6.991 1.00 85.00 82 SER A O 1
ATOM 631 N N . ASN A 1 83 ? 13.111 -11.035 -8.860 1.00 75.31 83 ASN A N 1
ATOM 632 C CA . ASN A 1 83 ? 12.047 -12.031 -8.886 1.00 75.31 83 ASN A CA 1
ATOM 633 C C . ASN A 1 83 ? 12.071 -12.736 -10.242 1.00 75.31 83 ASN A C 1
ATOM 635 O O . ASN A 1 83 ? 11.746 -12.114 -11.249 1.00 75.31 83 ASN A O 1
ATOM 639 N N . ASP A 1 84 ? 12.447 -14.014 -10.272 1.00 79.00 84 ASP A N 1
ATOM 640 C CA . ASP A 1 84 ? 12.545 -14.804 -11.510 1.00 79.00 84 ASP A CA 1
ATOM 641 C C . ASP A 1 84 ? 13.426 -14.141 -12.587 1.00 79.00 84 ASP A C 1
ATOM 643 O O . ASP A 1 84 ? 13.114 -14.144 -13.773 1.00 79.00 84 ASP A O 1
ATOM 647 N N . GLY A 1 85 ? 14.528 -13.513 -12.161 1.00 83.62 85 GLY A N 1
ATOM 648 C CA . GLY A 1 85 ? 15.435 -12.784 -13.052 1.00 83.62 85 GLY A CA 1
ATOM 649 C C . GLY A 1 85 ? 14.975 -11.368 -13.408 1.00 83.62 85 GLY A C 1
ATOM 650 O O . GLY A 1 85 ? 15.748 -10.621 -14.002 1.00 83.62 85 GLY A O 1
ATOM 651 N N . VAL A 1 86 ? 13.767 -10.962 -13.004 1.00 86.62 86 VAL A N 1
ATOM 652 C CA . VAL A 1 86 ? 13.236 -9.613 -13.224 1.00 86.62 86 VAL A CA 1
ATOM 653 C C . VAL A 1 86 ? 13.651 -8.690 -12.071 1.00 86.62 86 VAL A C 1
ATOM 655 O O . VAL A 1 86 ? 13.350 -8.993 -10.911 1.00 86.62 86 VAL A O 1
ATOM 658 N N . PRO A 1 87 ? 14.309 -7.546 -12.342 1.00 93.56 87 PRO A N 1
ATOM 659 C CA . PRO A 1 87 ? 14.609 -6.551 -11.320 1.00 93.56 87 PRO A CA 1
ATOM 660 C C . PRO A 1 87 ? 13.332 -5.978 -10.705 1.00 93.56 87 PRO A C 1
ATOM 662 O O . PRO A 1 87 ? 12.435 -5.521 -11.411 1.00 93.56 87 PRO A O 1
ATOM 665 N N . CYS A 1 88 ? 13.266 -5.954 -9.380 1.00 90.62 88 CYS A N 1
ATOM 666 C CA . CYS A 1 88 ? 12.132 -5.448 -8.623 1.00 90.62 88 CYS A CA 1
ATOM 667 C C . CYS A 1 88 ? 12.585 -4.531 -7.492 1.00 90.62 88 CYS A C 1
ATOM 669 O O . CYS A 1 88 ? 13.677 -4.658 -6.934 1.00 90.62 88 CYS A O 1
ATOM 671 N N . ARG A 1 89 ? 11.707 -3.604 -7.117 1.00 94.56 89 ARG A N 1
ATOM 672 C CA . ARG A 1 89 ? 11.893 -2.707 -5.982 1.00 94.56 89 ARG A CA 1
ATOM 673 C C . ARG A 1 89 ? 10.636 -2.659 -5.137 1.00 94.56 89 ARG A C 1
ATOM 675 O O . ARG A 1 89 ? 9.557 -2.315 -5.616 1.00 94.56 89 ARG A O 1
ATOM 682 N N . ARG A 1 90 ? 10.797 -2.954 -3.850 1.00 91.31 90 ARG A N 1
ATOM 683 C CA . ARG A 1 90 ? 9.777 -2.704 -2.836 1.00 91.31 90 ARG A CA 1
ATOM 684 C C . ARG A 1 90 ? 9.813 -1.238 -2.463 1.00 91.31 90 ARG A C 1
ATOM 686 O O . ARG A 1 90 ? 10.762 -0.794 -1.821 1.00 91.31 90 ARG A O 1
ATOM 693 N N . THR A 1 91 ? 8.763 -0.507 -2.793 1.00 92.38 91 THR A N 1
ATOM 694 C CA . THR A 1 91 ? 8.694 0.941 -2.606 1.00 92.38 91 THR A CA 1
ATOM 695 C C . THR A 1 91 ? 7.598 1.303 -1.616 1.00 92.38 91 THR A C 1
ATOM 697 O O . THR A 1 91 ? 6.466 0.824 -1.706 1.00 92.38 91 THR A O 1
ATOM 700 N N . LEU A 1 92 ? 7.946 2.146 -0.645 1.00 91.38 92 LEU A N 1
ATOM 701 C CA . LEU A 1 92 ? 7.007 2.775 0.272 1.00 91.38 92 LEU A CA 1
ATOM 702 C C . LEU A 1 92 ? 6.686 4.183 -0.215 1.00 91.38 92 LEU A C 1
ATOM 704 O O . LEU A 1 92 ? 7.584 4.944 -0.570 1.00 91.38 92 LEU A O 1
ATOM 708 N N . PHE A 1 93 ? 5.410 4.529 -0.170 1.00 90.94 93 PHE A N 1
ATOM 709 C CA . PHE A 1 93 ? 4.902 5.847 -0.498 1.00 90.94 93 PHE A CA 1
ATOM 710 C C . PHE A 1 93 ? 4.233 6.434 0.731 1.00 90.94 93 PHE A C 1
ATOM 712 O O . PHE A 1 93 ? 3.464 5.752 1.405 1.00 90.94 93 PHE A O 1
ATOM 719 N N . LEU A 1 94 ? 4.506 7.701 1.001 1.00 91.00 94 LEU A N 1
ATOM 720 C CA . LEU A 1 94 ? 3.716 8.515 1.910 1.00 91.00 94 LEU A CA 1
ATOM 721 C C . LEU A 1 94 ? 3.147 9.669 1.100 1.00 91.00 94 LEU A C 1
ATOM 723 O O . LEU A 1 94 ? 3.901 10.558 0.715 1.00 91.00 94 LEU A O 1
ATOM 727 N N . LEU A 1 95 ? 1.848 9.629 0.830 1.00 90.62 95 LEU A N 1
ATOM 728 C CA . LEU A 1 95 ? 1.130 10.718 0.177 1.00 90.62 95 LEU A CA 1
ATOM 729 C C . LEU A 1 95 ? 0.451 11.583 1.222 1.00 90.62 95 LEU A C 1
ATOM 731 O O . LEU A 1 95 ? -0.004 11.069 2.243 1.00 90.62 95 LEU A O 1
ATOM 735 N N . SER A 1 96 ? 0.394 12.880 0.963 1.00 90.19 96 SER A N 1
ATOM 736 C CA . SER A 1 96 ? -0.196 13.855 1.865 1.00 90.19 96 SER A CA 1
ATOM 737 C C . SER A 1 96 ? -0.930 14.936 1.088 1.00 90.19 96 SER A C 1
ATOM 739 O O . SER A 1 96 ? -0.446 15.389 0.053 1.00 90.19 96 SER A O 1
ATOM 741 N N . GLU A 1 97 ? -2.064 15.375 1.619 1.00 87.44 97 GLU A N 1
ATOM 742 C CA . GLU A 1 97 ? -2.772 16.582 1.195 1.00 87.44 97 GLU A CA 1
ATOM 743 C C . GLU A 1 97 ? -2.648 17.619 2.316 1.00 87.44 97 GLU A C 1
ATOM 745 O O . GLU A 1 97 ? -3.056 17.366 3.456 1.00 87.44 97 GLU A O 1
ATOM 750 N N . ASN A 1 98 ? -2.026 18.761 2.011 1.00 83.12 98 ASN A N 1
ATOM 751 C CA . ASN A 1 98 ? -1.818 19.867 2.955 1.00 83.12 98 ASN A CA 1
ATOM 752 C C . ASN A 1 98 ? -1.122 19.467 4.279 1.00 83.12 98 ASN A C 1
ATOM 754 O O . ASN A 1 98 ? -1.359 20.047 5.334 1.00 83.12 98 ASN A O 1
ATOM 758 N N . GLY A 1 99 ? -0.295 18.417 4.265 1.00 74.81 99 GLY A N 1
ATOM 759 C CA . GLY A 1 99 ? 0.452 17.974 5.449 1.00 74.81 99 GLY A CA 1
ATOM 760 C C . GLY A 1 99 ? -0.361 17.216 6.508 1.00 74.81 99 GLY A C 1
ATOM 761 O O . GLY A 1 99 ? 0.258 16.614 7.386 1.00 74.81 99 GLY A O 1
ATOM 762 N N . GLN A 1 100 ? -1.695 17.199 6.421 1.00 72.25 100 GLN A N 1
ATOM 763 C CA . GLN A 1 100 ? -2.577 16.631 7.447 1.00 72.25 100 GLN A CA 1
ATOM 764 C C . GLN A 1 100 ? -3.098 15.241 7.076 1.00 72.25 100 GLN A C 1
ATOM 766 O O . GLN A 1 100 ? -2.944 14.292 7.842 1.00 72.25 100 GLN A O 1
ATOM 771 N N . ARG A 1 101 ? -3.679 15.087 5.881 1.00 74.50 101 ARG A N 1
ATOM 772 C CA . ARG A 1 101 ? -4.273 13.815 5.449 1.00 74.50 101 ARG A CA 1
ATOM 773 C C . ARG A 1 101 ? -3.189 12.939 4.834 1.00 74.50 101 ARG A C 1
ATOM 775 O O . ARG A 1 101 ? -2.854 13.132 3.669 1.00 74.50 101 ARG A O 1
ATOM 782 N N . LYS A 1 102 ? -2.644 11.985 5.599 1.00 82.25 102 LYS A N 1
ATOM 783 C CA . LYS A 1 102 ? -1.547 11.112 5.154 1.00 82.25 102 LYS A CA 1
ATOM 784 C C . LYS A 1 102 ? -2.010 9.696 4.823 1.00 82.25 102 LYS A C 1
ATOM 786 O O . LYS A 1 102 ? -2.774 9.066 5.555 1.00 82.25 102 LYS A O 1
ATOM 791 N N . ALA A 1 103 ? -1.489 9.155 3.727 1.00 79.31 103 ALA A N 1
ATOM 792 C CA . ALA A 1 103 ? -1.714 7.776 3.319 1.00 79.31 103 ALA A CA 1
ATOM 793 C C . ALA A 1 103 ? -0.391 7.074 3.009 1.00 79.31 103 ALA A C 1
ATOM 795 O O . ALA A 1 103 ? 0.407 7.534 2.191 1.00 79.31 103 ALA A O 1
ATOM 796 N N . HIS A 1 104 ? -0.187 5.930 3.660 1.00 82.31 104 HIS A N 1
ATOM 797 C CA . HIS A 1 104 ? 0.938 5.048 3.395 1.00 82.31 104 HIS A CA 1
ATOM 798 C C . HIS A 1 104 ? 0.541 3.985 2.374 1.00 82.31 104 HIS A C 1
ATOM 800 O O . HIS A 1 104 ? -0.472 3.305 2.542 1.00 82.31 104 HIS A O 1
ATOM 806 N N . TYR A 1 105 ? 1.373 3.805 1.354 1.00 80.50 105 TYR A N 1
ATOM 807 C CA . TYR A 1 105 ? 1.243 2.716 0.396 1.00 80.50 105 TYR A CA 1
ATOM 808 C C . TYR A 1 105 ? 2.547 1.942 0.301 1.00 80.50 105 TYR A C 1
ATOM 810 O O . TYR A 1 105 ? 3.635 2.480 0.505 1.00 80.50 105 TYR A O 1
ATOM 818 N N . ARG A 1 106 ? 2.432 0.665 -0.040 1.00 84.62 106 ARG A N 1
ATOM 819 C CA . ARG A 1 106 ? 3.566 -0.194 -0.345 1.00 84.62 106 ARG A CA 1
ATOM 820 C C . ARG A 1 106 ? 3.272 -0.925 -1.638 1.00 84.62 106 ARG A C 1
ATOM 822 O O . ARG A 1 106 ? 2.272 -1.631 -1.715 1.00 84.62 106 ARG A O 1
ATOM 829 N N . PHE A 1 107 ? 4.172 -0.798 -2.600 1.00 83.88 107 PHE A N 1
ATOM 830 C CA . PHE A 1 107 ? 4.099 -1.526 -3.858 1.00 83.88 107 PHE A CA 1
ATOM 831 C C . PHE A 1 107 ? 5.430 -2.196 -4.140 1.00 83.88 107 PHE A C 1
ATOM 833 O O . PHE A 1 107 ? 6.484 -1.585 -3.976 1.00 83.88 107 PHE A O 1
ATOM 840 N N . ASP A 1 108 ? 5.363 -3.442 -4.583 1.00 84.44 108 ASP A N 1
ATOM 841 C CA . ASP A 1 108 ? 6.477 -4.078 -5.264 1.00 84.44 108 ASP A CA 1
ATOM 842 C C . ASP A 1 108 ? 6.345 -3.707 -6.751 1.00 84.44 108 ASP A C 1
ATOM 844 O O . ASP A 1 108 ? 5.280 -3.872 -7.348 1.00 84.44 108 ASP A O 1
ATOM 848 N N . ILE A 1 109 ? 7.386 -3.102 -7.321 1.00 90.62 109 ILE A N 1
ATOM 849 C CA . ILE A 1 109 ? 7.394 -2.576 -8.690 1.00 90.62 109 ILE A CA 1
ATOM 850 C C . ILE A 1 109 ? 8.546 -3.244 -9.430 1.00 90.62 109 ILE A C 1
ATOM 852 O O . ILE A 1 109 ? 9.687 -3.156 -8.979 1.00 90.62 109 ILE A O 1
ATOM 856 N N . CYS A 1 110 ? 8.255 -3.925 -10.532 1.00 89.50 110 CYS A N 1
ATOM 857 C CA . CYS A 1 110 ? 9.232 -4.715 -11.279 1.00 89.50 110 CYS A CA 1
ATOM 858 C C . CYS A 1 110 ? 9.435 -4.160 -12.685 1.00 89.50 110 CYS A C 1
ATOM 860 O O . CYS A 1 110 ? 8.512 -3.588 -13.259 1.00 89.50 110 CYS A O 1
ATOM 862 N N . GLN A 1 111 ? 10.639 -4.324 -13.225 1.00 93.56 111 GLN A N 1
ATOM 863 C CA . GLN A 1 111 ? 11.008 -3.849 -14.552 1.00 93.56 111 GLN A CA 1
ATOM 864 C C . GLN A 1 111 ? 10.707 -4.923 -15.606 1.00 93.56 111 GLN A C 1
ATOM 866 O O . GLN A 1 111 ? 11.545 -5.774 -15.894 1.00 93.56 111 GLN A O 1
ATOM 871 N N . VAL A 1 112 ? 9.499 -4.892 -16.161 1.00 86.06 112 VAL A N 1
ATOM 872 C CA . VAL A 1 112 ? 9.019 -5.820 -17.196 1.00 86.06 112 VAL A CA 1
ATOM 873 C C . VAL A 1 112 ? 9.097 -5.114 -18.544 1.00 86.06 112 VAL A C 1
ATOM 875 O O . VAL A 1 112 ? 8.609 -3.996 -18.668 1.00 86.06 112 VAL A O 1
ATOM 878 N N . ASP A 1 113 ? 9.739 -5.736 -19.535 1.00 88.62 113 ASP A N 1
ATOM 879 C CA . ASP A 1 113 ? 9.934 -5.158 -20.876 1.00 88.62 113 ASP A CA 1
ATOM 880 C C . ASP A 1 113 ? 10.522 -3.733 -20.840 1.00 88.62 113 ASP A C 1
ATOM 882 O O . ASP A 1 113 ? 10.092 -2.830 -21.549 1.00 88.62 113 ASP A O 1
ATOM 886 N N . ALA A 1 114 ? 11.517 -3.536 -19.966 1.00 87.62 114 ALA A N 1
ATOM 887 C CA . ALA A 1 114 ? 12.175 -2.259 -19.665 1.00 87.62 114 ALA A CA 1
ATOM 888 C C . ALA A 1 114 ? 11.304 -1.188 -18.973 1.00 87.62 114 ALA A C 1
ATOM 890 O O . ALA A 1 114 ? 11.835 -0.139 -18.602 1.00 87.62 114 ALA A O 1
ATOM 891 N N . GLU A 1 115 ? 10.030 -1.461 -18.688 1.00 88.38 115 GLU A N 1
ATOM 892 C CA . GLU A 1 115 ? 9.130 -0.555 -17.976 1.00 88.38 115 GLU A CA 1
ATOM 893 C C . GLU A 1 115 ? 8.896 -0.975 -16.522 1.00 88.38 115 GLU A C 1
ATOM 895 O O . GLU A 1 115 ? 8.723 -2.148 -16.195 1.00 88.38 115 GLU A O 1
ATOM 900 N N . TRP A 1 116 ? 8.837 0.006 -15.620 1.00 90.31 116 TRP A N 1
ATOM 901 C CA . TRP A 1 116 ? 8.486 -0.238 -14.224 1.00 90.31 116 TRP A CA 1
ATOM 902 C C . TRP A 1 116 ? 6.977 -0.416 -14.068 1.00 90.31 116 TRP A C 1
ATOM 904 O O . TRP A 1 116 ? 6.205 0.536 -14.180 1.00 90.31 116 TRP A O 1
ATOM 914 N N . GLN A 1 117 ? 6.557 -1.633 -13.743 1.00 85.81 117 GLN A N 1
ATOM 915 C CA . GLN A 1 117 ? 5.159 -1.992 -13.551 1.00 85.81 117 GLN A CA 1
ATOM 916 C C . GLN A 1 117 ? 4.886 -2.331 -12.090 1.00 85.81 117 GLN A C 1
ATOM 918 O O . GLN A 1 117 ? 5.619 -3.095 -11.458 1.00 85.81 117 GLN A O 1
ATOM 923 N N . VAL A 1 118 ? 3.806 -1.769 -11.539 1.00 82.38 118 VAL A N 1
ATOM 924 C CA . VAL A 1 118 ? 3.316 -2.168 -10.216 1.00 82.38 118 VAL A CA 1
ATOM 925 C C . VAL A 1 118 ? 2.887 -3.624 -10.308 1.00 82.38 118 VAL A C 1
ATOM 927 O O . VAL A 1 118 ? 1.997 -3.973 -11.086 1.00 82.38 118 VAL A O 1
ATOM 930 N N . MET A 1 119 ? 3.501 -4.479 -9.500 1.00 75.00 119 MET A N 1
ATOM 931 C CA . MET A 1 119 ? 3.046 -5.852 -9.384 1.00 75.00 119 MET A CA 1
ATOM 932 C C . MET A 1 119 ? 1.663 -5.839 -8.761 1.00 75.00 119 MET A C 1
ATOM 934 O O . MET A 1 119 ? 1.462 -5.283 -7.678 1.00 75.00 119 MET A O 1
ATOM 938 N N . GLN A 1 120 ? 0.691 -6.404 -9.484 1.00 61.28 120 GLN A N 1
ATOM 939 C CA . GLN A 1 120 ? -0.681 -6.439 -9.003 1.00 61.28 120 GLN A CA 1
ATOM 940 C C . GLN A 1 120 ? -0.715 -7.061 -7.608 1.00 61.28 120 GLN A C 1
ATOM 942 O O . GLN A 1 120 ? -0.123 -8.119 -7.373 1.00 61.28 120 GLN A O 1
ATOM 947 N N . SER A 1 121 ? -1.417 -6.386 -6.694 1.00 61.44 121 SER A N 1
ATOM 948 C CA . SER A 1 121 ? -1.672 -6.920 -5.362 1.00 61.44 121 SER A CA 1
ATOM 949 C C . SER A 1 121 ? -2.282 -8.318 -5.505 1.00 61.44 121 SER A C 1
ATOM 951 O O . SER A 1 121 ? -3.185 -8.485 -6.334 1.00 61.44 121 SER A O 1
ATOM 953 N N . PRO A 1 122 ? -1.841 -9.311 -4.713 1.00 63.97 122 PRO A N 1
ATOM 954 C CA . PRO A 1 122 ? -2.453 -10.632 -4.630 1.00 63.97 122 PRO A CA 1
ATOM 955 C C . PRO A 1 122 ? -3.979 -10.604 -4.614 1.00 63.97 122 PRO A C 1
ATOM 957 O O . PRO A 1 122 ? -4.589 -11.462 -5.235 1.00 63.97 122 PRO A O 1
ATOM 960 N N . VAL A 1 123 ? -4.591 -9.577 -4.006 1.00 65.81 123 VAL A N 1
ATOM 961 C CA . VAL A 1 123 ? -6.053 -9.418 -3.943 1.00 65.81 123 VAL A CA 1
ATOM 962 C C . VAL A 1 123 ? -6.735 -9.395 -5.318 1.00 65.81 123 VAL A C 1
ATOM 964 O O . VAL A 1 123 ? -7.882 -9.797 -5.432 1.00 65.81 123 VAL A O 1
ATOM 967 N N . SER A 1 124 ? -6.037 -8.986 -6.385 1.00 67.31 124 SER A N 1
ATOM 968 C CA . SER A 1 124 ? -6.551 -9.043 -7.768 1.00 67.31 124 SER A CA 1
ATOM 969 C C . SER A 1 124 ? -6.826 -10.469 -8.264 1.00 67.31 124 SER A C 1
ATOM 971 O O . SER A 1 124 ? -7.529 -10.656 -9.253 1.00 67.31 124 SER A O 1
ATOM 973 N N . LYS A 1 125 ? -6.257 -11.475 -7.592 1.00 69.94 125 LYS A N 1
ATOM 974 C CA . LYS A 1 125 ? -6.456 -12.907 -7.845 1.00 69.94 125 LYS A CA 1
ATOM 975 C C . LYS A 1 125 ? -7.429 -13.555 -6.860 1.00 69.94 125 LYS A C 1
ATOM 977 O O . LYS A 1 125 ? -7.550 -14.776 -6.867 1.00 69.94 125 LYS A O 1
ATOM 982 N N . PHE A 1 126 ? -8.058 -12.767 -5.991 1.00 77.81 126 PHE A N 1
ATOM 983 C CA . PHE A 1 126 ? -9.015 -13.270 -5.018 1.00 77.81 126 PHE A CA 1
ATOM 984 C C . PHE A 1 126 ? -10.410 -13.140 -5.621 1.00 77.81 126 PHE A C 1
ATOM 986 O O . PHE A 1 126 ? -10.794 -12.084 -6.125 1.00 77.81 126 PHE A O 1
ATOM 993 N N . GLU A 1 127 ? -11.181 -14.214 -5.549 1.00 85.06 127 GLU A N 1
ATOM 994 C CA . GLU A 1 127 ? -12.588 -14.201 -5.924 1.00 85.06 127 GLU A CA 1
ATOM 995 C C . GLU A 1 127 ? -13.396 -13.332 -4.953 1.00 85.06 127 GLU A C 1
ATOM 997 O O . GLU A 1 127 ? -13.044 -13.179 -3.782 1.00 85.06 127 GLU A O 1
ATOM 1002 N N . LYS A 1 128 ? -14.549 -12.810 -5.391 1.00 82.19 128 LYS A N 1
ATOM 1003 C CA . LYS A 1 128 ? -15.417 -11.981 -4.527 1.00 82.19 128 LYS A CA 1
ATOM 1004 C C . LYS A 1 128 ? -15.752 -12.662 -3.195 1.00 82.19 128 LYS A C 1
ATOM 1006 O O . LYS A 1 128 ? -15.741 -12.010 -2.157 1.00 82.19 128 LYS A O 1
ATOM 1011 N N . ALA A 1 129 ? -16.007 -13.970 -3.213 1.00 85.50 129 ALA A N 1
ATOM 1012 C CA . ALA A 1 129 ? -16.285 -14.742 -2.003 1.00 85.50 129 ALA A CA 1
ATOM 1013 C C . ALA A 1 129 ? -15.077 -14.813 -1.048 1.00 85.50 129 ALA A C 1
ATOM 1015 O O . ALA A 1 129 ? -15.248 -14.808 0.167 1.00 85.50 129 ALA A O 1
ATOM 1016 N N . GLU A 1 130 ? -13.854 -14.838 -1.583 1.00 88.25 130 GLU A N 1
ATOM 1017 C CA . GLU A 1 130 ? -12.629 -14.791 -0.780 1.00 88.25 130 GLU A CA 1
ATOM 1018 C C . GLU A 1 130 ? -12.436 -13.412 -0.149 1.00 88.25 130 GLU A C 1
ATOM 1020 O O . GLU A 1 130 ? -12.053 -13.312 1.013 1.00 88.25 130 GLU A O 1
ATOM 1025 N N . VAL A 1 131 ? -12.765 -12.347 -0.884 1.00 84.44 131 VAL A N 1
ATOM 1026 C CA . VAL A 1 131 ? -12.748 -10.977 -0.356 1.00 84.44 131 VAL A CA 1
ATOM 1027 C C . VAL A 1 131 ? -13.750 -10.816 0.792 1.00 84.44 131 VAL A C 1
ATOM 1029 O O . VAL A 1 131 ? -13.397 -10.232 1.812 1.00 84.44 131 VAL A O 1
ATOM 1032 N N . VAL A 1 132 ? -14.958 -11.375 0.677 1.00 86.38 132 VAL A N 1
ATOM 1033 C CA . VAL A 1 132 ? -15.948 -11.382 1.773 1.00 86.38 132 VAL A CA 1
ATOM 1034 C C . VAL A 1 132 ? -15.417 -12.145 2.990 1.00 86.38 132 VAL A C 1
ATOM 1036 O O . VAL A 1 132 ? -15.442 -11.623 4.100 1.00 86.38 132 VAL A O 1
ATOM 1039 N N . ALA A 1 133 ? -14.829 -13.328 2.790 1.00 89.19 133 ALA A N 1
ATOM 1040 C CA . ALA A 1 133 ? -14.239 -14.091 3.891 1.00 89.19 133 ALA A CA 1
ATOM 1041 C C . ALA A 1 133 ? -13.107 -13.321 4.603 1.00 89.19 133 ALA A C 1
ATOM 1043 O O . ALA A 1 133 ? -12.974 -13.386 5.826 1.00 89.19 133 ALA A O 1
ATOM 1044 N N . LEU A 1 134 ? -12.303 -12.553 3.860 1.00 88.75 134 LEU A N 1
ATOM 1045 C CA . LEU A 1 134 ? -11.297 -11.665 4.445 1.00 88.75 134 LEU A CA 1
ATOM 1046 C C . LEU A 1 134 ? -11.909 -10.512 5.245 1.00 88.75 134 LEU A C 1
ATOM 1048 O O . LEU A 1 134 ? -11.346 -10.135 6.273 1.00 88.75 134 LEU A O 1
ATOM 1052 N N . GLN A 1 135 ? -13.031 -9.944 4.793 1.00 89.00 135 GLN A N 1
ATOM 1053 C CA . GLN A 1 135 ? -13.745 -8.900 5.535 1.00 89.00 135 GLN A CA 1
ATOM 1054 C C . GLN A 1 135 ? -14.220 -9.426 6.894 1.00 89.00 135 GLN A C 1
ATOM 1056 O O . GLN A 1 135 ? -14.003 -8.761 7.906 1.00 89.00 135 GLN A O 1
ATOM 1061 N N . ASP A 1 136 ? -14.754 -10.647 6.946 1.00 90.06 136 ASP A N 1
ATOM 1062 C CA . ASP A 1 136 ? -15.183 -11.277 8.201 1.00 90.06 136 ASP A CA 1
ATOM 1063 C C . ASP A 1 136 ? -14.007 -11.499 9.164 1.00 90.06 136 ASP A C 1
ATOM 1065 O O . ASP A 1 136 ? -14.105 -11.264 10.373 1.00 90.06 136 ASP A O 1
ATOM 1069 N N . VAL A 1 137 ? -12.854 -11.917 8.633 1.00 93.38 137 VAL A N 1
ATOM 1070 C CA . VAL A 1 137 ? -11.614 -12.070 9.410 1.00 93.38 137 VAL A CA 1
ATOM 1071 C C . VAL A 1 137 ? -11.143 -10.717 9.942 1.00 93.38 137 VAL A C 1
ATOM 1073 O O . VAL A 1 137 ? -10.802 -10.626 11.120 1.00 93.38 137 VAL A O 1
ATOM 1076 N N . LEU A 1 138 ? -11.168 -9.667 9.118 1.00 92.06 138 LEU A N 1
ATOM 1077 C CA . LEU A 1 138 ? -10.794 -8.310 9.517 1.00 92.06 138 LEU A CA 1
ATOM 1078 C C . LEU A 1 138 ? -11.691 -7.787 10.644 1.00 92.06 138 LEU A C 1
ATOM 1080 O O . LEU A 1 138 ? -11.176 -7.349 11.669 1.00 92.06 138 LEU A O 1
ATOM 1084 N N . VAL A 1 139 ? -13.014 -7.871 10.490 1.00 92.25 139 VAL A N 1
ATOM 1085 C CA . VAL A 1 139 ? -13.976 -7.433 11.516 1.00 92.25 139 VAL A CA 1
ATOM 1086 C C . VAL A 1 139 ? -13.789 -8.230 12.807 1.00 92.25 139 VAL A C 1
ATOM 1088 O O . VAL A 1 139 ? -13.779 -7.658 13.896 1.00 92.25 139 VAL A O 1
ATOM 1091 N N . SER A 1 140 ? -13.564 -9.543 12.700 1.00 92.12 140 SER A N 1
ATOM 1092 C CA . SER A 1 140 ? -13.264 -10.397 13.852 1.00 92.12 140 SER A CA 1
ATOM 1093 C C . SER A 1 140 ? -12.006 -9.953 14.601 1.00 92.12 140 SER A C 1
ATOM 1095 O O . SER A 1 140 ? -12.013 -10.017 15.825 1.00 92.12 140 SER A O 1
ATOM 1097 N N . VAL A 1 141 ? -10.949 -9.531 13.901 1.00 92.44 141 VAL A N 1
ATOM 1098 C CA . VAL A 1 141 ? -9.702 -9.039 14.515 1.00 92.44 141 VAL A CA 1
ATOM 1099 C C . VAL A 1 141 ? -9.895 -7.646 15.119 1.00 92.44 141 VAL A C 1
ATOM 1101 O O . VAL A 1 141 ? -9.448 -7.391 16.233 1.00 92.44 141 VAL A O 1
ATOM 1104 N N . LEU A 1 142 ? -10.609 -6.752 14.432 1.00 91.31 142 LEU A N 1
ATOM 1105 C CA . LEU A 1 142 ? -10.894 -5.399 14.923 1.00 91.31 142 LEU A CA 1
ATOM 1106 C C . LEU A 1 142 ? -11.744 -5.393 16.203 1.00 91.31 142 LEU A C 1
ATOM 1108 O O . LEU A 1 142 ? -11.574 -4.516 17.046 1.00 91.31 142 LEU A O 1
ATOM 1112 N N . ASN A 1 143 ? -12.626 -6.381 16.372 1.00 91.25 143 ASN A N 1
ATOM 1113 C CA . ASN A 1 143 ? -13.470 -6.521 17.560 1.00 91.25 143 ASN A CA 1
ATOM 1114 C C . ASN A 1 143 ? -12.755 -7.117 18.786 1.00 91.25 143 ASN A C 1
ATOM 1116 O O . ASN A 1 143 ? -13.343 -7.139 19.867 1.00 91.25 143 ASN A O 1
ATOM 1120 N N . GLN A 1 144 ? -11.518 -7.605 18.655 1.00 86.75 144 GLN A N 1
ATOM 1121 C CA . GLN A 1 144 ? -10.748 -8.109 19.798 1.00 86.75 144 GLN A CA 1
ATOM 1122 C C . GLN A 1 144 ? -10.262 -6.958 20.672 1.00 86.75 144 GLN A C 1
ATOM 1124 O O . GLN A 1 144 ? -9.908 -5.907 20.160 1.00 86.75 144 GLN A O 1
ATOM 1129 N N . THR A 1 145 ? -10.199 -7.141 21.991 1.00 80.81 145 THR A N 1
ATOM 1130 C CA . THR A 1 145 ? -9.793 -6.076 22.923 1.00 80.81 145 THR A CA 1
ATOM 1131 C C . THR A 1 145 ? -8.303 -5.751 22.837 1.00 80.81 145 THR A C 1
ATOM 1133 O O . THR A 1 145 ? -7.939 -4.574 22.873 1.00 80.81 145 THR A O 1
ATOM 1136 N N . ASP A 1 146 ? -7.460 -6.757 22.619 1.00 84.44 146 ASP A N 1
ATOM 1137 C CA . ASP A 1 146 ? -6.007 -6.643 22.762 1.00 84.44 146 ASP A CA 1
ATOM 1138 C C . ASP A 1 146 ? -5.286 -6.228 21.466 1.00 84.44 146 ASP A C 1
ATOM 1140 O O . ASP A 1 146 ? -5.794 -6.371 20.348 1.00 84.44 146 ASP A O 1
ATOM 1144 N N . PHE A 1 147 ? -4.064 -5.710 21.618 1.00 85.75 147 PHE A N 1
ATOM 1145 C CA . PHE A 1 147 ? -3.145 -5.461 20.503 1.00 85.75 147 PHE A CA 1
ATOM 1146 C C . PHE A 1 147 ? -2.291 -6.705 20.205 1.00 85.75 147 PHE A C 1
ATOM 1148 O O . PHE A 1 147 ? -2.213 -7.624 21.020 1.00 85.75 147 PHE A O 1
ATOM 1155 N N . ASN A 1 148 ? -1.633 -6.727 19.044 1.00 86.19 148 ASN A N 1
ATOM 1156 C CA . ASN A 1 148 ? -0.813 -7.839 18.553 1.00 86.19 148 ASN A CA 1
ATOM 1157 C C . ASN A 1 148 ? -1.567 -9.174 18.411 1.00 86.19 148 ASN A C 1
ATOM 1159 O O . ASN A 1 148 ? -0.963 -10.246 18.392 1.00 86.19 148 ASN A O 1
ATOM 1163 N N . GLN A 1 149 ? -2.891 -9.112 18.286 1.00 88.94 149 GLN A N 1
ATOM 1164 C CA . GLN A 1 149 ? -3.708 -10.273 17.975 1.00 88.94 149 GLN A CA 1
ATOM 1165 C C . GLN A 1 149 ? -3.689 -10.501 16.474 1.00 88.94 149 GLN A C 1
ATOM 1167 O O . GLN A 1 149 ? -3.876 -9.560 15.703 1.00 88.94 149 GLN A O 1
ATOM 1172 N N . SER A 1 150 ? -3.449 -11.741 16.062 1.00 91.56 150 SER A N 1
ATOM 1173 C CA . SER A 1 150 ? -3.331 -12.098 14.655 1.00 91.56 150 SER A CA 1
ATOM 1174 C C . SER A 1 150 ? -4.297 -13.211 14.289 1.00 91.56 150 SER A C 1
ATOM 1176 O O . SER A 1 150 ? -4.463 -14.175 15.036 1.00 91.56 150 SER A O 1
ATOM 1178 N N . LYS A 1 151 ? -4.914 -13.096 13.115 1.00 95.31 151 LYS A N 1
ATOM 1179 C CA . LYS A 1 151 ? -5.734 -14.150 12.529 1.00 95.31 151 LYS A CA 1
ATOM 1180 C C . LYS A 1 151 ? -5.254 -14.431 11.117 1.00 95.31 151 LYS A C 1
ATOM 1182 O O . LYS A 1 151 ? -5.158 -13.527 10.285 1.00 95.31 151 LYS A O 1
ATOM 1187 N N . ALA A 1 152 ? -4.947 -15.699 10.873 1.00 94.00 152 ALA A N 1
ATOM 1188 C CA . ALA A 1 152 ? -4.634 -16.198 9.550 1.00 94.00 152 ALA A CA 1
ATOM 1189 C C . ALA A 1 152 ? -5.911 -16.681 8.854 1.00 94.00 152 ALA A C 1
ATOM 1191 O O . ALA A 1 152 ? -6.822 -17.224 9.481 1.00 94.00 152 ALA A O 1
ATOM 1192 N N . TRP A 1 153 ? -5.952 -16.500 7.544 1.00 94.25 153 TRP A N 1
ATOM 1193 C CA . TRP A 1 153 ? -6.955 -17.043 6.645 1.00 94.25 153 TRP A CA 1
ATOM 1194 C C . TRP A 1 153 ? -6.244 -17.720 5.479 1.00 94.25 153 TRP A C 1
ATOM 1196 O O . TRP A 1 153 ? -5.206 -17.251 5.013 1.00 94.25 153 TRP A O 1
ATOM 1206 N N . SER A 1 154 ? -6.800 -18.826 5.001 1.00 93.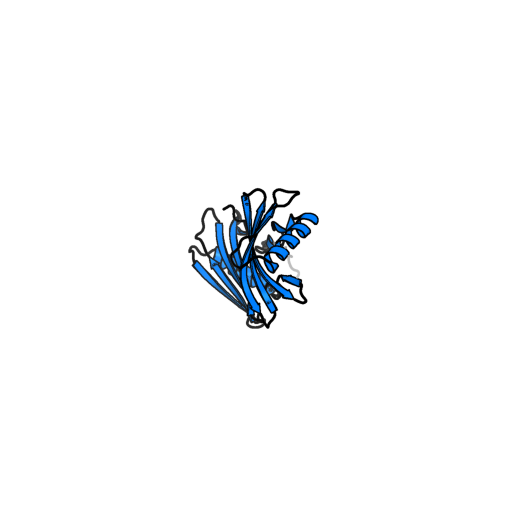50 154 SER A N 1
ATOM 1207 C CA . SER A 1 154 ? -6.324 -19.486 3.792 1.00 93.50 154 SER A CA 1
ATOM 1208 C C . SER A 1 154 ? -7.481 -20.146 3.063 1.00 93.50 154 SER A C 1
ATOM 1210 O O . SER A 1 154 ? -8.470 -20.548 3.680 1.00 93.50 154 SER A O 1
ATOM 1212 N N . ASN A 1 155 ? -7.348 -20.265 1.748 1.00 92.38 155 ASN A N 1
ATOM 1213 C CA . ASN A 1 155 ? -8.277 -20.982 0.898 1.00 92.38 155 ASN A CA 1
ATOM 1214 C C . ASN A 1 155 ? -7.552 -22.162 0.243 1.00 92.38 155 ASN A C 1
ATOM 1216 O O . ASN A 1 155 ? -6.660 -21.982 -0.584 1.00 92.38 155 ASN A O 1
ATOM 1220 N N . GLY A 1 156 ? -7.957 -23.384 0.598 1.00 88.38 156 GLY A N 1
ATOM 1221 C CA . GLY A 1 156 ? -7.326 -24.609 0.096 1.00 88.38 156 GLY A CA 1
ATOM 1222 C C . GLY A 1 156 ? -7.527 -24.870 -1.401 1.00 88.38 156 GLY A C 1
ATOM 1223 O O . GLY A 1 156 ? -6.785 -25.659 -1.975 1.00 88.38 156 GLY A O 1
ATOM 1224 N N . LYS A 1 157 ? -8.503 -24.219 -2.049 1.00 89.19 157 LYS A N 1
ATOM 1225 C CA . LYS A 1 157 ? -8.767 -24.367 -3.488 1.00 89.19 157 LYS A CA 1
ATOM 1226 C C . LYS A 1 157 ? -7.911 -23.422 -4.324 1.00 89.19 157 LYS A C 1
ATOM 1228 O O . LYS A 1 157 ? -7.354 -23.840 -5.332 1.00 89.19 157 LYS A O 1
ATOM 1233 N N . SER A 1 158 ? -7.846 -22.149 -3.941 1.00 88.00 158 SER A N 1
ATOM 1234 C CA . SER A 1 158 ? -7.094 -21.137 -4.689 1.00 88.00 158 SER A CA 1
ATOM 1235 C C . SER A 1 158 ? -5.619 -21.091 -4.300 1.00 88.00 158 SER A C 1
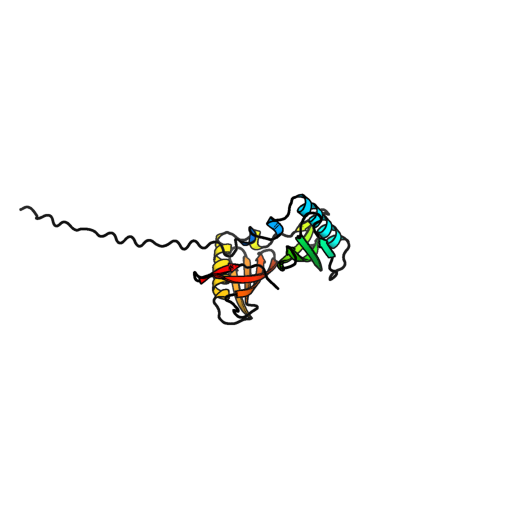ATOM 1237 O O . SER A 1 158 ? -4.816 -20.628 -5.102 1.00 88.00 158 SER A O 1
ATOM 1239 N N . GLY A 1 159 ? -5.265 -21.551 -3.092 1.00 87.81 159 GLY A N 1
ATOM 1240 C CA . GLY A 1 159 ? -3.940 -21.385 -2.487 1.00 87.81 159 GLY A CA 1
ATOM 1241 C C . GLY A 1 159 ? -3.681 -19.967 -1.960 1.00 87.81 159 GLY A C 1
ATOM 1242 O O . GLY A 1 159 ? -2.569 -19.663 -1.533 1.00 87.81 159 GLY A O 1
ATOM 1243 N N . ASN A 1 160 ? -4.688 -19.091 -1.991 1.00 89.94 160 ASN A N 1
ATOM 1244 C CA . ASN A 1 160 ? -4.600 -17.736 -1.460 1.00 89.94 160 ASN A CA 1
ATOM 1245 C C . ASN A 1 160 ? -4.625 -17.750 0.075 1.00 89.94 160 ASN A C 1
ATOM 1247 O O . ASN A 1 160 ? -5.300 -18.570 0.700 1.00 89.94 160 ASN A O 1
ATOM 1251 N N . SER A 1 161 ? -3.907 -16.820 0.698 1.00 91.50 161 SER A N 1
ATOM 1252 C CA . SER A 1 161 ? -3.860 -16.674 2.153 1.00 91.50 161 SER A CA 1
ATOM 1253 C C . SER A 1 161 ? -3.688 -15.225 2.595 1.00 91.50 161 SER A C 1
ATOM 1255 O O . SER A 1 161 ? -3.324 -14.342 1.815 1.00 91.50 161 SER A O 1
ATOM 1257 N N . ALA A 1 162 ? -3.982 -14.975 3.866 1.00 91.50 162 ALA A N 1
ATOM 1258 C CA . ALA A 1 162 ? -3.810 -13.685 4.502 1.00 91.50 162 ALA A CA 1
ATOM 1259 C C . ALA A 1 162 ? -3.507 -13.827 5.993 1.00 91.50 162 ALA A C 1
ATOM 1261 O O . ALA A 1 162 ? -3.941 -14.777 6.638 1.00 91.50 162 ALA A O 1
ATOM 1262 N N . THR A 1 163 ? -2.838 -12.823 6.545 1.00 94.00 163 THR A N 1
ATOM 1263 C CA . THR A 1 163 ? -2.643 -12.645 7.983 1.00 94.00 163 THR A CA 1
ATOM 1264 C C . THR A 1 163 ? -2.987 -11.210 8.343 1.00 94.00 163 THR A C 1
ATOM 1266 O O . THR A 1 163 ? -2.379 -10.274 7.814 1.00 94.00 163 THR A O 1
ATOM 1269 N N . ILE A 1 164 ? -3.948 -11.037 9.248 1.00 93.94 164 ILE A N 1
ATOM 1270 C CA . ILE A 1 164 ? -4.388 -9.733 9.749 1.00 93.94 164 ILE A CA 1
ATOM 1271 C C . ILE A 1 164 ? -3.992 -9.628 11.216 1.00 93.94 164 ILE A C 1
ATOM 1273 O O . ILE A 1 164 ? -4.335 -10.512 11.994 1.00 93.94 164 ILE A O 1
ATOM 1277 N N . THR A 1 165 ? -3.283 -8.561 11.586 1.00 92.38 165 THR A N 1
ATOM 1278 C CA . THR A 1 165 ? -2.743 -8.364 12.938 1.00 92.38 165 THR A CA 1
ATOM 1279 C C . THR A 1 165 ? -3.101 -6.984 13.481 1.00 92.38 165 THR A C 1
ATOM 1281 O O . THR A 1 165 ? -2.848 -5.990 12.800 1.00 92.38 165 THR A O 1
ATOM 1284 N N . THR A 1 166 ? -3.632 -6.883 14.704 1.00 92.44 166 THR A N 1
ATOM 1285 C CA . THR A 1 166 ? -3.787 -5.589 15.393 1.00 92.44 166 THR A CA 1
ATOM 1286 C C . THR A 1 166 ? -2.424 -5.034 15.796 1.00 92.44 166 THR A C 1
ATOM 1288 O O . THR A 1 166 ? -1.607 -5.725 16.392 1.00 92.44 166 THR A O 1
ATOM 1291 N N . LEU A 1 167 ? -2.152 -3.771 15.481 1.00 88.12 167 LEU A N 1
ATOM 1292 C CA . LEU A 1 167 ? -0.907 -3.092 15.860 1.00 88.12 167 LEU A CA 1
ATOM 1293 C C . LEU A 1 167 ? -1.083 -2.210 17.096 1.00 88.12 167 LEU A C 1
ATOM 1295 O O . LEU A 1 167 ? -0.111 -1.921 17.788 1.00 88.12 167 LEU A O 1
ATOM 1299 N N . THR A 1 168 ? -2.317 -1.796 17.384 1.00 86.69 168 THR A N 1
ATOM 1300 C CA . THR A 1 168 ? -2.655 -0.953 18.533 1.00 86.69 168 THR A CA 1
ATOM 1301 C C . THR A 1 168 ? -3.859 -1.510 19.286 1.00 86.69 168 THR A C 1
ATOM 1303 O O . THR A 1 168 ? -4.678 -2.246 18.730 1.00 86.69 168 THR A O 1
ATOM 1306 N N . THR A 1 169 ? -3.990 -1.120 20.554 1.00 86.69 169 THR A N 1
ATOM 1307 C CA . THR A 1 169 ? -5.269 -1.198 21.268 1.00 86.69 169 THR A CA 1
ATOM 1308 C C . THR A 1 169 ? -6.252 -0.182 20.682 1.00 86.69 169 THR A C 1
ATOM 1310 O O . THR A 1 169 ? -5.852 0.719 19.934 1.00 86.69 169 THR A O 1
ATOM 1313 N N . GLU A 1 170 ? -7.543 -0.327 20.993 1.00 86.06 170 GLU A N 1
ATOM 1314 C CA . GLU A 1 170 ? -8.534 0.682 20.606 1.00 86.06 170 GLU A CA 1
ATOM 1315 C C . GLU A 1 170 ? -8.276 1.990 21.337 1.00 86.06 170 GLU A C 1
ATOM 1317 O O . GLU A 1 170 ? -8.200 2.025 22.566 1.00 86.06 170 GLU A O 1
ATOM 1322 N N . LYS A 1 171 ? -8.187 3.078 20.578 1.00 85.44 171 LYS A N 1
ATOM 1323 C CA . LYS A 1 171 ? -8.128 4.434 21.111 1.00 85.44 171 LYS A CA 1
ATOM 1324 C C . LYS A 1 171 ? -9.054 5.314 20.292 1.00 85.44 171 LYS A C 1
ATOM 1326 O O . LYS A 1 171 ? -8.930 5.342 19.074 1.00 85.44 171 LYS A O 1
ATOM 1331 N N . ASN A 1 172 ? -9.957 6.037 20.956 1.00 86.94 172 ASN A N 1
ATOM 1332 C CA . 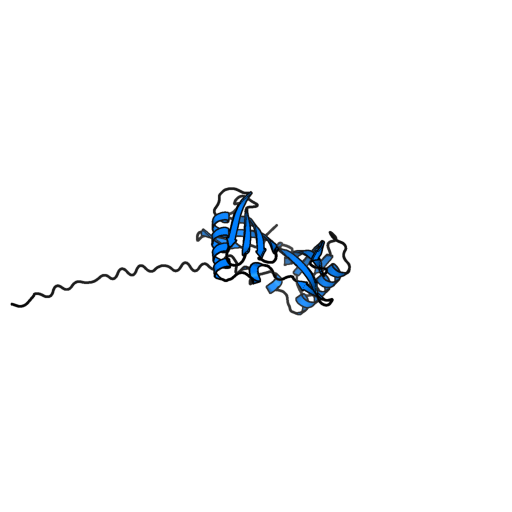ASN A 1 172 ? -10.979 6.864 20.302 1.00 86.94 172 ASN A CA 1
ATOM 1333 C C . ASN A 1 172 ? -11.772 6.072 19.248 1.00 86.94 172 ASN A C 1
ATOM 1335 O O . ASN A 1 172 ? -11.941 6.530 18.124 1.00 86.94 172 ASN A O 1
ATOM 1339 N N . SER A 1 173 ? -12.172 4.845 19.596 1.00 90.62 173 SER A N 1
ATOM 1340 C CA . SER A 1 173 ? -12.846 3.912 18.685 1.00 90.62 173 SER A CA 1
ATOM 1341 C C . SER A 1 173 ? -12.015 3.491 17.465 1.00 90.62 173 SER A C 1
ATOM 1343 O O . SER A 1 173 ? -12.562 2.912 16.537 1.00 90.62 173 SER A O 1
ATOM 1345 N N . CYS A 1 174 ? -10.703 3.748 17.436 1.00 90.88 174 CYS A N 1
ATOM 1346 C CA . CYS A 1 174 ? -9.830 3.453 16.301 1.00 90.88 174 CYS A CA 1
ATOM 1347 C C . CYS A 1 174 ? -8.739 2.425 16.623 1.00 90.88 174 CYS A C 1
ATOM 1349 O O . CYS A 1 174 ? -8.212 2.389 17.737 1.00 90.88 174 CYS A O 1
ATOM 1351 N N . ARG A 1 175 ? -8.347 1.629 15.622 1.00 91.00 175 ARG A N 1
ATOM 1352 C CA . ARG A 1 175 ? -7.246 0.656 15.674 1.00 91.00 175 ARG A CA 1
ATOM 1353 C C . ARG A 1 175 ? -6.433 0.643 14.387 1.00 91.00 175 ARG A C 1
ATOM 1355 O O . ARG A 1 175 ? -6.989 0.652 13.291 1.00 91.00 175 ARG A O 1
ATOM 1362 N N . GLU A 1 176 ? -5.114 0.553 14.521 1.00 89.75 176 GLU A N 1
ATOM 1363 C CA . GLU A 1 176 ? -4.230 0.229 13.402 1.00 89.75 176 GLU A CA 1
ATOM 1364 C C . GLU A 1 176 ? -4.112 -1.294 13.256 1.00 89.75 176 GLU A C 1
ATOM 1366 O O . GLU A 1 176 ? -3.913 -2.011 14.238 1.00 89.75 176 GLU A O 1
ATOM 1371 N N . VAL A 1 177 ? -4.194 -1.795 12.024 1.00 90.19 177 VAL A N 1
ATOM 1372 C CA . VAL A 1 177 ? -3.993 -3.210 11.688 1.00 90.19 177 VAL A CA 1
ATOM 1373 C C . VAL A 1 177 ? -3.000 -3.359 10.543 1.00 90.19 177 VAL A C 1
ATOM 1375 O O . VAL A 1 177 ? -2.995 -2.565 9.601 1.00 90.19 177 VAL A O 1
ATOM 1378 N N . ALA A 1 178 ? -2.172 -4.396 10.599 1.00 88.06 178 ALA A N 1
ATOM 1379 C CA . ALA A 1 178 ? -1.387 -4.868 9.470 1.00 88.06 178 ALA A CA 1
ATOM 1380 C C . ALA A 1 178 ? -2.165 -5.963 8.736 1.00 88.06 178 ALA A C 1
ATOM 1382 O O . ALA A 1 178 ? -2.584 -6.938 9.353 1.00 88.06 178 ALA A O 1
ATOM 1383 N N . ILE A 1 179 ? -2.316 -5.831 7.422 1.00 88.00 179 ILE A N 1
ATOM 1384 C CA . ILE A 1 179 ? -2.883 -6.870 6.557 1.00 88.00 179 ILE A CA 1
ATOM 1385 C C . ILE A 1 179 ? -1.768 -7.346 5.639 1.00 88.00 179 ILE A C 1
ATOM 1387 O O . ILE A 1 179 ? -1.205 -6.542 4.899 1.00 88.00 179 ILE A O 1
ATOM 1391 N N . ASN A 1 180 ? -1.455 -8.637 5.682 1.00 86.62 180 ASN A N 1
ATOM 1392 C CA . ASN A 1 180 ? -0.544 -9.312 4.763 1.00 86.62 180 ASN A CA 1
ATOM 1393 C C . ASN A 1 180 ? -1.365 -10.287 3.920 1.00 86.62 180 ASN A C 1
ATOM 1395 O O . ASN A 1 180 ? -2.123 -11.069 4.477 1.00 86.62 180 ASN A O 1
ATOM 1399 N N . LEU A 1 181 ? -1.222 -10.247 2.601 1.00 86.44 181 LEU A N 1
ATOM 1400 C CA . LEU A 1 181 ? -1.890 -11.135 1.652 1.00 86.44 181 LEU A CA 1
ATOM 1401 C C . LEU A 1 181 ? -0.827 -11.895 0.875 1.00 86.44 181 LEU A C 1
ATOM 1403 O O . LEU A 1 181 ? 0.190 -11.299 0.520 1.00 86.44 181 LEU A O 1
ATOM 1407 N N . THR A 1 182 ? -1.100 -13.151 0.548 1.00 84.88 182 THR A N 1
ATOM 1408 C CA . THR A 1 182 ? -0.245 -13.996 -0.285 1.00 84.88 182 THR A CA 1
ATOM 1409 C C . THR A 1 182 ? -1.120 -14.735 -1.292 1.00 84.88 182 THR A C 1
ATOM 1411 O O . THR A 1 182 ? -2.083 -15.395 -0.912 1.00 84.88 182 THR A O 1
ATOM 1414 N N . ALA A 1 183 ? -0.812 -14.604 -2.579 1.00 80.75 183 ALA A N 1
ATOM 1415 C CA . ALA A 1 183 ? -1.433 -15.387 -3.640 1.00 80.75 183 ALA A CA 1
ATOM 1416 C C . ALA A 1 183 ? -0.726 -16.739 -3.786 1.00 80.75 183 ALA A C 1
ATOM 1418 O O . ALA A 1 183 ? 0.422 -16.899 -3.374 1.00 80.75 183 ALA A O 1
ATOM 1419 N N . SER A 1 184 ? -1.382 -17.691 -4.443 1.00 80.25 184 SER A N 1
ATOM 1420 C CA . SER A 1 184 ? -0.847 -19.043 -4.666 1.00 80.25 184 SER A CA 1
ATOM 1421 C C . SER A 1 184 ? 0.463 -19.119 -5.443 1.00 80.25 184 SER A C 1
ATOM 1423 O O . SER A 1 184 ? 1.190 -20.099 -5.329 1.00 80.25 184 SER A O 1
ATOM 1425 N N . ASN A 1 185 ? 0.810 -18.077 -6.194 1.00 74.56 185 ASN A N 1
ATOM 1426 C CA . ASN A 1 185 ? 2.109 -17.947 -6.852 1.00 74.56 185 ASN A CA 1
ATOM 1427 C C . ASN A 1 185 ? 3.180 -17.293 -5.957 1.00 74.56 185 ASN A C 1
ATOM 1429 O O . ASN A 1 185 ? 4.124 -16.699 -6.472 1.00 74.56 185 ASN A O 1
ATOM 1433 N N . ASN A 1 186 ? 3.007 -17.334 -4.632 1.00 69.62 186 ASN A N 1
ATOM 1434 C CA . ASN A 1 186 ? 3.868 -16.722 -3.614 1.00 69.62 186 ASN A CA 1
ATOM 1435 C C . ASN A 1 186 ? 4.038 -15.197 -3.708 1.00 69.62 186 ASN A C 1
ATOM 1437 O O . ASN A 1 186 ? 4.824 -14.613 -2.956 1.00 69.62 186 ASN A O 1
ATOM 1441 N N . ARG A 1 187 ? 3.277 -14.509 -4.568 1.00 68.62 187 ARG A N 1
ATOM 1442 C CA . ARG A 1 187 ? 3.238 -13.043 -4.545 1.00 68.62 187 ARG A CA 1
ATOM 1443 C C . ARG A 1 187 ? 2.577 -12.591 -3.262 1.00 68.62 187 ARG A C 1
ATOM 1445 O O . ARG A 1 187 ? 1.512 -13.089 -2.914 1.00 68.62 187 ARG A O 1
ATOM 1452 N N . SER A 1 188 ? 3.170 -11.611 -2.591 1.00 72.81 188 SER A N 1
ATOM 1453 C CA . SER A 1 188 ? 2.622 -11.070 -1.353 1.00 72.81 188 SER A CA 1
ATOM 1454 C C . SER A 1 188 ? 2.461 -9.555 -1.405 1.00 72.81 188 SER A C 1
ATOM 1456 O O . SER A 1 188 ? 3.217 -8.841 -2.054 1.00 72.81 188 SER A O 1
ATOM 1458 N N . SER A 1 189 ? 1.465 -9.044 -0.691 1.00 70.44 189 SER A N 1
ATOM 1459 C CA . SER A 1 189 ? 1.296 -7.615 -0.421 1.00 70.44 189 SER A CA 1
ATOM 1460 C C . SER A 1 189 ? 1.076 -7.412 1.060 1.00 70.44 189 SER A C 1
ATOM 1462 O O . SER A 1 189 ? 0.541 -8.287 1.731 1.00 70.44 189 SER A O 1
ATOM 1464 N N . SER A 1 190 ? 1.432 -6.244 1.575 1.00 76.12 190 SER A N 1
ATOM 1465 C CA . SER A 1 190 ? 1.037 -5.882 2.921 1.00 76.12 190 SER A CA 1
ATOM 1466 C C . SER A 1 190 ? 0.964 -4.386 3.111 1.00 76.12 190 SER A C 1
ATOM 1468 O O . SER A 1 190 ? 1.634 -3.625 2.410 1.00 76.12 190 SER A O 1
ATOM 1470 N N . GLY A 1 191 ? 0.127 -3.985 4.056 1.00 73.62 191 GLY A N 1
ATOM 1471 C CA . GLY A 1 191 ? -0.094 -2.597 4.413 1.00 73.62 191 GLY A CA 1
ATOM 1472 C C . GLY A 1 191 ? -0.555 -2.470 5.855 1.00 73.62 191 GLY A C 1
ATOM 1473 O O . GLY A 1 191 ? -1.030 -3.434 6.455 1.00 73.62 191 GLY A O 1
ATOM 1474 N N . THR A 1 192 ? -0.398 -1.262 6.387 1.00 82.44 192 THR A N 1
ATOM 1475 C CA . THR A 1 192 ? -0.936 -0.861 7.685 1.00 82.44 192 THR A CA 1
ATOM 1476 C C . THR A 1 192 ? -2.084 0.107 7.454 1.00 82.44 192 THR A C 1
ATOM 1478 O O . THR A 1 192 ? -1.959 1.048 6.668 1.00 82.44 192 THR A O 1
ATOM 1481 N N . TYR A 1 193 ? -3.198 -0.124 8.135 1.00 83.81 193 TYR A N 1
ATOM 1482 C CA . TYR A 1 193 ? -4.450 0.585 7.916 1.00 83.81 193 TYR A CA 1
ATOM 1483 C C . TYR A 1 193 ? -5.064 0.974 9.258 1.00 83.81 193 TYR A C 1
ATOM 1485 O O . TYR A 1 193 ? -5.067 0.169 10.184 1.00 83.81 193 TYR A O 1
ATOM 1493 N N . LEU A 1 194 ? -5.582 2.198 9.354 1.00 84.88 194 LEU A N 1
ATOM 1494 C CA . LEU A 1 194 ? -6.363 2.662 10.495 1.00 84.88 194 LEU A CA 1
ATOM 1495 C C . LEU A 1 194 ? -7.841 2.372 10.218 1.00 84.88 194 LEU A C 1
ATOM 1497 O O . LEU A 1 194 ? -8.345 2.731 9.156 1.00 84.88 194 LEU A O 1
ATOM 1501 N N . PHE A 1 195 ? -8.531 1.741 11.158 1.00 89.88 195 PHE A N 1
ATOM 1502 C CA . PHE A 1 195 ? -9.979 1.554 11.129 1.00 89.88 195 PHE A CA 1
ATOM 1503 C C . PHE A 1 195 ? -10.582 2.187 12.371 1.00 89.88 195 PHE A C 1
ATOM 1505 O O . PHE A 1 195 ? -10.042 2.006 13.457 1.00 89.88 195 PHE A O 1
ATOM 1512 N N . CYS A 1 196 ? -11.685 2.908 12.216 1.00 90.81 196 CYS A N 1
ATOM 1513 C CA . CYS A 1 196 ? -12.441 3.490 13.313 1.00 90.81 196 CYS A CA 1
ATOM 1514 C C . CYS A 1 196 ? -13.866 2.951 13.306 1.00 90.81 196 CYS A C 1
ATOM 1516 O O . CYS A 1 196 ? -14.442 2.713 12.243 1.00 90.81 196 CYS A O 1
ATOM 1518 N N . ARG A 1 197 ? -14.400 2.712 14.498 1.00 91.69 197 ARG A N 1
ATOM 1519 C CA . ARG A 1 197 ? -15.759 2.246 14.710 1.00 91.69 197 ARG A CA 1
ATOM 1520 C C . ARG A 1 197 ? -16.703 3.441 14.655 1.00 91.69 197 ARG A C 1
ATOM 1522 O O . ARG A 1 197 ? -16.515 4.415 15.381 1.00 91.69 197 ARG A O 1
ATOM 1529 N N . GLU A 1 198 ? -17.690 3.348 13.782 1.00 88.62 198 GLU A N 1
ATOM 1530 C CA . GLU A 1 198 ? -18.757 4.326 13.606 1.00 88.62 198 GLU A CA 1
ATOM 1531 C C . GLU A 1 198 ? -19.835 4.154 14.693 1.00 88.62 198 GLU A C 1
ATOM 1533 O O . GLU A 1 198 ? -19.850 3.173 15.444 1.00 88.62 198 GLU A O 1
ATOM 1538 N N . ASN A 1 199 ? -20.768 5.107 14.776 1.00 86.94 199 ASN A N 1
ATOM 1539 C CA . ASN A 1 199 ? -21.836 5.105 15.789 1.00 86.94 199 ASN A CA 1
ATOM 1540 C C . ASN A 1 199 ? -22.771 3.886 15.701 1.00 86.94 199 ASN A C 1
ATOM 1542 O O . ASN A 1 199 ? -23.369 3.497 16.702 1.00 86.94 199 ASN A O 1
ATOM 1546 N N . ASP A 1 200 ? -22.903 3.286 14.518 1.00 87.12 200 ASP A N 1
ATOM 1547 C CA . ASP A 1 200 ? -23.689 2.069 14.284 1.00 87.12 200 ASP A CA 1
ATOM 1548 C C . ASP A 1 200 ? -22.924 0.776 14.635 1.00 87.12 200 ASP A C 1
ATOM 1550 O O . ASP A 1 200 ? -23.437 -0.328 14.456 1.00 87.12 200 ASP A O 1
ATOM 1554 N N . GLY A 1 201 ? -21.695 0.902 15.146 1.00 85.81 201 GLY A N 1
ATOM 1555 C CA . GLY A 1 201 ? -20.826 -0.213 15.503 1.00 85.81 201 GLY A CA 1
ATOM 1556 C C . GLY A 1 201 ? -20.050 -0.808 14.327 1.00 85.81 201 GLY A C 1
ATOM 1557 O O . GLY A 1 201 ? -19.243 -1.7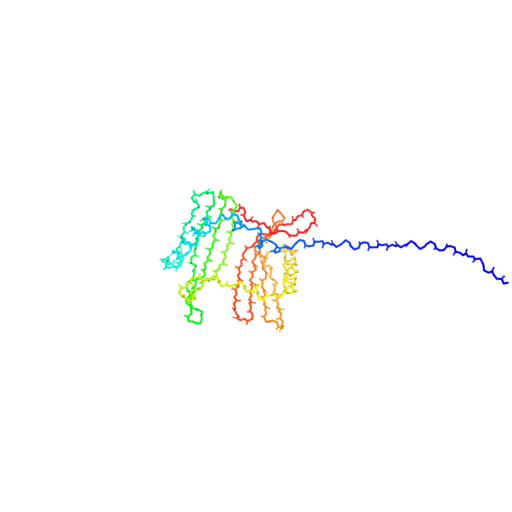14 14.547 1.00 85.81 201 GLY A O 1
ATOM 1558 N N . SER A 1 202 ? -20.251 -0.315 13.101 1.00 87.88 202 SER A N 1
ATOM 1559 C CA . SER A 1 202 ? -19.495 -0.750 11.928 1.00 87.88 202 SER A CA 1
ATOM 1560 C C . SER A 1 202 ? -18.065 -0.207 11.952 1.00 87.88 202 SER A C 1
ATOM 1562 O O . SER A 1 202 ? -17.788 0.856 12.503 1.00 87.88 202 SER A O 1
ATOM 1564 N N . TRP A 1 203 ? -17.126 -0.947 11.363 1.00 89.19 203 TRP A N 1
ATOM 1565 C CA . TRP A 1 203 ? -15.744 -0.494 11.212 1.00 89.19 203 TRP A CA 1
ATOM 1566 C C . TRP A 1 203 ? -15.537 0.124 9.838 1.00 89.19 203 TRP A C 1
ATOM 1568 O O . TRP A 1 203 ? -15.792 -0.518 8.818 1.00 89.19 203 TRP A O 1
ATOM 1578 N N . LYS A 1 204 ? -14.978 1.331 9.805 1.00 84.94 204 LYS A N 1
ATOM 1579 C CA . LYS A 1 204 ? -14.633 2.035 8.573 1.00 84.94 204 LYS A CA 1
ATOM 1580 C C . LYS A 1 204 ? -13.159 2.388 8.555 1.00 84.94 204 LYS A C 1
ATOM 1582 O O . LYS A 1 204 ? -12.591 2.811 9.561 1.00 84.94 204 LYS A O 1
ATOM 1587 N N . ARG A 1 205 ? -12.510 2.221 7.402 1.00 81.06 205 ARG A N 1
ATOM 1588 C CA . ARG A 1 205 ? -11.122 2.662 7.253 1.00 81.06 205 ARG A CA 1
ATOM 1589 C C . ARG A 1 205 ? -11.059 4.183 7.361 1.00 81.06 205 ARG A C 1
ATOM 1591 O O . ARG A 1 205 ? -11.786 4.878 6.658 1.00 81.06 205 ARG A O 1
ATOM 1598 N N . GLN A 1 206 ? -10.116 4.672 8.151 1.00 77.56 206 GLN A N 1
ATOM 1599 C CA . GLN A 1 206 ? -9.712 6.069 8.173 1.00 77.56 206 GLN A CA 1
ATOM 1600 C C . GLN A 1 206 ? -8.300 6.219 7.604 1.00 77.56 206 GLN A C 1
ATOM 1602 O O . GLN A 1 206 ? -7.489 5.284 7.590 1.00 77.56 206 GLN A O 1
ATOM 1607 N N . LEU A 1 207 ? -7.997 7.405 7.088 1.00 67.31 207 LEU A N 1
ATOM 1608 C CA . LEU A 1 207 ? -6.613 7.766 6.804 1.00 67.31 207 LEU A CA 1
ATOM 1609 C C . LEU A 1 207 ? -5.942 8.200 8.109 1.00 67.31 207 LEU A C 1
ATOM 1611 O O . LEU A 1 207 ? -6.599 8.701 9.014 1.00 67.31 207 LEU A O 1
ATOM 1615 N N . SER A 1 208 ? -4.642 7.951 8.227 1.00 57.62 208 SER A N 1
ATOM 1616 C CA . SER A 1 208 ? -3.900 8.270 9.447 1.00 57.62 208 SER A CA 1
ATOM 1617 C C . SER A 1 208 ? -3.718 9.787 9.568 1.00 57.62 208 SER A C 1
ATOM 1619 O O . SER A 1 208 ? -3.187 10.406 8.646 1.00 57.62 208 SER A O 1
ATOM 1621 N N . GLU A 1 209 ? -4.120 10.370 10.701 1.00 44.31 209 GLU A N 1
ATOM 1622 C CA . GLU A 1 209 ? -3.926 11.795 11.036 1.00 44.31 209 GLU A CA 1
ATOM 1623 C C . GLU A 1 209 ? -2.601 12.081 11.778 1.00 44.31 209 GLU A C 1
ATOM 1625 O O . GLU A 1 209 ? -2.462 13.120 12.418 1.00 44.31 209 GLU A O 1
ATOM 1630 N N . LYS A 1 210 ? -1.615 11.171 11.742 1.00 39.69 210 LYS A N 1
ATOM 1631 C CA . LYS A 1 210 ? -0.322 11.398 12.423 1.00 39.69 210 LYS A CA 1
ATOM 1632 C C . LYS A 1 210 ? 0.542 12.448 11.733 1.00 39.69 210 LYS A C 1
ATOM 1634 O O . LYS A 1 210 ? 0.773 12.330 10.509 1.00 39.69 210 LYS A O 1
#

Radius of gyration: 23.34 Å; chains: 1; bounding box: 95×53×44 Å

Foldseek 3Di:
DDDDDDDDPPPPPPPPPPPPPPPDLPCVVCVDPVVPADPVSVVQVVVQVVCCVPPNDAQDWDKDADPVFQKIKIKGQNDWDDDPNWTKTWIWMWIDHNNFQIDIDIFIWTQDPNDTHTDDALCVQDDPVRSVVVSVVQLVQLPDQDFQDKDKDADPVFRKIKIKGWHDGQDQQKTKIKIWIAGNVRDIDIDIWMWGQDPVRDIHTGGDRD